Protein AF-A0A432SN75-F1 (afdb_monomer)

Solvent-accessible surface area (backbone atoms only — not comparable to full-atom values): 16155 Å² total; per-residue (Å²): 131,85,73,80,57,54,73,46,78,58,91,95,43,78,44,72,48,78,87,82,82,81,89,49,59,86,35,53,48,74,68,44,74,49,76,59,92,93,47,76,48,77,47,75,58,45,81,46,94,52,81,86,80,86,75,60,84,45,39,21,61,33,47,20,58,42,78,46,77,80,48,70,49,26,33,77,68,54,100,64,28,27,32,38,40,35,34,37,40,33,22,58,45,49,67,91,54,57,44,69,70,81,47,82,44,70,49,74,80,41,77,46,90,38,60,79,54,25,39,36,33,37,39,35,30,36,60,59,85,56,62,55,56,66,38,26,34,37,26,64,79,78,72,39,76,44,81,47,80,43,76,56,59,68,48,73,78,77,57,58,94,42,80,77,68,67,63,72,58,62,60,58,51,51,52,52,49,54,52,33,52,52,48,34,53,53,28,52,54,48,31,73,73,67,69,45,74,72,35,55,62,64,27,49,57,36,50,52,54,50,56,67,70,66,56,80,78,53,71,46,44,35,37,58,67,31,64,26,14,71,46,80,49,97,90,40,60,68,72,48,59,34,90,45,73,43,79,32,46,45,76,55,72,53,91,67,18,38,30,32,47,45,96,88,61,36,69,33,21,33,46,59,89,42,34,55,82,133

Foldseek 3Di:
DFDFFDWDDDPPDIDTHGDDDDPDQQDWDDWDWDDDPPDIDIDDTGTDRDDDDDDDLQAQQKEFQDKDWDDKAWAPPDPFKIKIKTKMKTEQMPVVSGHTNQFPDKDFPDWDDDRGMIMTTMMGIHTPPDQWDKGWHQNPVVRGIDIDIDGRDYDHPPPPVFVPPPDPCVVVVVVLLVVLVVQLVVLVVVCVVVVDPVSVVSNVVSVVVNVVVPPDFDKWKFAAQFFWFPDPDPPGDGPDGRNHIDTFGFPDDDDQWTWTQDPVRGITIGGVVRTDDD

Mean predicted aligned error: 16.73 Å

pLDDT: mean 85.76, std 12.09, range [36.16, 97.38]

Structure (mmCIF, N/CA/C/O backbone):
data_AF-A0A432SN75-F1
#
_entry.id   AF-A0A432SN75-F1
#
loop_
_atom_site.group_PDB
_atom_site.id
_atom_site.type_symbol
_atom_site.label_atom_id
_atom_site.label_alt_id
_atom_site.label_comp_id
_atom_site.label_asym_id
_atom_site.label_entity_id
_atom_site.label_seq_id
_atom_site.pdbx_PDB_ins_code
_atom_site.Cartn_x
_atom_site.Cartn_y
_atom_site.Cartn_z
_atom_site.occupancy
_atom_site.B_iso_or_equiv
_atom_site.auth_seq_id
_atom_site.auth_comp_id
_atom_site.auth_asym_id
_atom_site.auth_atom_id
_atom_site.pdbx_PDB_model_num
ATOM 1 N N . MET A 1 1 ? 15.626 10.736 -16.640 1.00 36.16 1 MET A N 1
ATOM 2 C CA . MET A 1 1 ? 17.019 10.272 -16.455 1.00 36.16 1 MET A CA 1
ATOM 3 C C . MET A 1 1 ? 17.109 8.842 -16.953 1.00 36.16 1 MET A C 1
ATOM 5 O O . MET A 1 1 ? 16.274 8.039 -16.556 1.00 36.16 1 MET A O 1
ATOM 9 N N . LEU A 1 2 ? 18.058 8.538 -17.839 1.00 49.47 2 LEU A N 1
ATOM 10 C CA . LEU A 1 2 ? 18.362 7.159 -18.230 1.00 49.47 2 LEU A CA 1
ATOM 11 C C . LEU A 1 2 ? 18.912 6.430 -16.997 1.00 49.47 2 LEU A C 1
ATOM 13 O O . LEU A 1 2 ? 19.885 6.892 -16.405 1.00 49.47 2 LEU A O 1
ATOM 17 N N . GLN A 1 3 ? 18.263 5.344 -16.572 1.00 63.66 3 GLN A N 1
ATOM 18 C CA . GLN A 1 3 ? 18.832 4.480 -15.539 1.00 63.66 3 GLN A CA 1
ATOM 19 C C . GLN A 1 3 ? 20.138 3.876 -16.058 1.00 63.66 3 GLN A C 1
ATOM 21 O O . GLN A 1 3 ? 20.240 3.532 -17.238 1.00 63.66 3 GLN A O 1
ATOM 26 N N . GLN A 1 4 ? 21.132 3.755 -15.176 1.00 72.56 4 GLN A N 1
ATOM 27 C CA . GLN A 1 4 ? 22.362 3.043 -15.507 1.00 72.56 4 GLN A CA 1
ATOM 28 C C . GLN A 1 4 ? 22.023 1.604 -15.927 1.00 72.56 4 GLN A C 1
ATOM 30 O O . GLN A 1 4 ? 21.145 0.987 -15.310 1.00 72.56 4 GLN A O 1
ATOM 35 N N . PRO A 1 5 ? 22.677 1.069 -16.972 1.00 83.62 5 PRO A N 1
ATOM 36 C CA . PRO A 1 5 ? 22.428 -0.294 -17.404 1.00 83.62 5 PRO A CA 1
ATOM 37 C C . PRO A 1 5 ? 22.813 -1.291 -16.317 1.00 83.62 5 PRO A C 1
ATOM 39 O O . PRO A 1 5 ? 23.771 -1.096 -15.568 1.00 83.62 5 PRO A O 1
ATOM 42 N N . VAL A 1 6 ? 22.099 -2.412 -16.279 1.00 84.50 6 VAL A N 1
ATOM 43 C CA . VAL A 1 6 ? 22.525 -3.565 -15.486 1.00 84.50 6 VAL A CA 1
ATOM 44 C C . VAL A 1 6 ? 23.607 -4.292 -16.278 1.00 84.50 6 VAL A C 1
ATOM 46 O O . VAL A 1 6 ? 23.303 -4.906 -17.302 1.00 84.50 6 VAL A O 1
ATOM 49 N N . ARG A 1 7 ? 24.858 -4.206 -15.812 1.00 88.00 7 ARG A N 1
ATOM 50 C CA . ARG A 1 7 ? 26.017 -4.853 -16.438 1.00 88.00 7 ARG A CA 1
ATOM 51 C C . ARG A 1 7 ? 26.306 -6.212 -15.813 1.00 88.00 7 ARG A C 1
ATOM 53 O O . ARG A 1 7 ? 26.460 -6.321 -14.599 1.00 88.00 7 ARG A O 1
ATOM 60 N N . VAL A 1 8 ? 26.465 -7.236 -16.646 1.00 92.62 8 VAL A N 1
ATOM 61 C CA . VAL A 1 8 ? 26.906 -8.577 -16.233 1.00 92.62 8 VAL A CA 1
ATOM 62 C C . VAL A 1 8 ? 28.093 -9.008 -17.093 1.00 92.62 8 VAL A C 1
ATO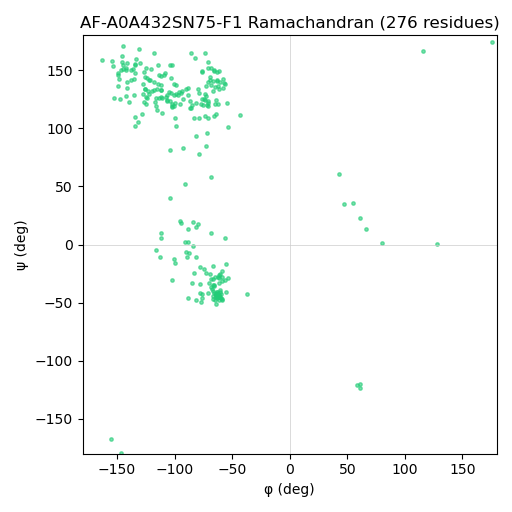M 64 O O . VAL A 1 8 ? 28.024 -8.955 -18.319 1.00 92.62 8 VAL A O 1
ATOM 67 N N . LYS A 1 9 ? 29.186 -9.456 -16.462 1.00 93.12 9 LYS A N 1
ATOM 68 C CA . LYS A 1 9 ? 30.333 -10.057 -17.159 1.00 93.12 9 LYS A CA 1
ATOM 69 C C . LYS A 1 9 ? 30.105 -11.561 -17.310 1.00 93.12 9 LYS A C 1
ATOM 71 O O . LYS A 1 9 ? 29.829 -12.240 -16.323 1.00 93.12 9 LYS A O 1
ATOM 76 N N . ARG A 1 10 ? 30.236 -12.091 -18.526 1.00 93.69 10 ARG A N 1
ATOM 77 C CA . ARG A 1 10 ? 30.214 -13.539 -18.797 1.00 93.69 10 ARG A CA 1
ATOM 78 C C . ARG A 1 10 ? 31.401 -13.892 -19.686 1.00 93.69 10 ARG A C 1
ATOM 80 O O . ARG A 1 10 ? 31.409 -13.569 -20.872 1.00 93.69 10 ARG A O 1
ATOM 87 N N . GLY A 1 11 ? 32.417 -14.524 -19.096 1.00 93.00 11 GLY A N 1
ATOM 88 C CA . GLY A 1 11 ? 33.689 -14.789 -19.772 1.00 93.00 11 GLY A CA 1
ATOM 89 C C . GLY A 1 11 ? 34.342 -13.491 -20.258 1.00 93.00 11 GLY A C 1
ATOM 90 O O . GLY A 1 11 ? 34.587 -12.580 -19.461 1.00 93.00 11 GLY A O 1
ATOM 91 N N . ASN A 1 12 ? 34.563 -13.403 -21.570 1.00 91.12 12 ASN A N 1
ATOM 92 C CA . ASN A 1 12 ? 35.188 -12.255 -22.237 1.00 91.12 12 ASN A CA 1
ATOM 93 C C . ASN A 1 12 ? 34.189 -11.164 -22.667 1.00 91.12 12 ASN A C 1
ATOM 95 O O . ASN A 1 12 ? 34.595 -10.169 -23.260 1.00 91.12 12 ASN A O 1
ATOM 99 N N . TYR A 1 13 ? 32.896 -11.329 -22.373 1.00 88.38 13 TYR A N 1
ATOM 100 C CA . TYR A 1 13 ? 31.842 -10.419 -22.822 1.00 88.38 13 TYR A CA 1
ATOM 101 C C . TYR A 1 13 ? 31.223 -9.631 -21.663 1.00 88.38 13 TYR A C 1
ATOM 103 O O . TYR A 1 13 ? 31.031 -10.155 -20.559 1.00 88.38 13 TYR A O 1
ATOM 111 N N . TYR A 1 14 ? 30.852 -8.381 -21.946 1.00 86.94 14 TYR A N 1
ATOM 112 C CA . TYR A 1 14 ? 30.020 -7.546 -21.080 1.00 86.94 14 TYR A CA 1
ATOM 113 C C . TYR A 1 14 ? 28.623 -7.420 -21.683 1.00 86.94 14 TYR A C 1
ATOM 115 O O . TYR A 1 14 ? 28.477 -7.069 -22.851 1.00 86.94 14 TYR A O 1
ATOM 123 N N . PHE A 1 15 ? 27.603 -7.695 -20.874 1.00 88.88 15 PHE A N 1
ATOM 124 C CA . PHE A 1 15 ? 26.201 -7.562 -21.251 1.00 88.88 15 PHE A CA 1
ATOM 125 C C . PHE A 1 15 ? 25.575 -6.410 -20.477 1.00 88.88 15 PHE A C 1
ATOM 127 O O . PHE A 1 15 ? 25.422 -6.510 -19.260 1.00 88.88 15 PHE A O 1
ATOM 134 N N . ASP A 1 16 ? 25.198 -5.348 -21.186 1.00 87.31 16 ASP A N 1
ATOM 135 C CA . ASP A 1 16 ? 24.479 -4.201 -20.631 1.00 87.31 16 ASP A CA 1
ATOM 136 C C . ASP A 1 16 ? 22.992 -4.304 -20.959 1.00 87.31 16 ASP A C 1
ATOM 138 O O . ASP A 1 16 ? 22.598 -4.322 -22.125 1.00 87.31 16 ASP A O 1
ATOM 142 N N . THR A 1 17 ? 22.155 -4.370 -19.924 1.00 87.75 17 THR A N 1
ATOM 143 C CA . THR A 1 17 ? 20.697 -4.400 -20.083 1.00 87.75 17 THR A CA 1
ATOM 144 C C . THR A 1 17 ? 20.099 -3.048 -19.729 1.00 87.75 17 THR A C 1
ATOM 146 O O . THR A 1 17 ? 20.260 -2.564 -18.606 1.00 87.75 17 THR A O 1
ATOM 149 N N . PHE A 1 18 ? 19.364 -2.472 -20.677 1.00 85.88 18 PHE A N 1
ATOM 150 C CA . PHE A 1 18 ? 18.628 -1.223 -20.517 1.00 85.88 18 PHE A CA 1
ATOM 151 C C . PHE A 1 18 ? 17.127 -1.501 -20.486 1.00 85.88 18 PHE A C 1
ATOM 153 O O . PHE A 1 18 ? 16.636 -2.388 -21.183 1.00 85.88 18 PHE A O 1
ATOM 160 N N . TYR A 1 19 ? 16.398 -0.711 -19.705 1.00 84.75 19 TYR A N 1
ATOM 161 C CA . TYR A 1 19 ? 14.952 -0.832 -19.573 1.00 84.75 19 TYR A CA 1
ATOM 162 C C . TYR A 1 19 ? 14.288 0.489 -19.941 1.00 84.75 19 TYR A C 1
ATOM 164 O O . TYR A 1 19 ? 14.694 1.551 -19.469 1.00 84.75 19 TYR A O 1
ATOM 172 N N . PHE A 1 20 ? 13.264 0.406 -20.787 1.00 84.00 20 PHE A N 1
ATOM 173 C CA . PHE A 1 20 ? 12.545 1.553 -21.325 1.00 84.00 20 PHE A CA 1
ATOM 174 C C . PHE A 1 20 ? 11.040 1.314 -21.248 1.00 84.00 20 PHE A C 1
ATOM 176 O O . PHE A 1 20 ? 10.579 0.186 -21.423 1.00 84.00 20 PHE A O 1
ATOM 183 N N . SER A 1 21 ? 10.283 2.390 -21.046 1.00 83.50 21 SER A N 1
ATOM 184 C CA . SER A 1 21 ? 8.828 2.391 -21.198 1.00 83.50 21 SER A CA 1
ATOM 185 C C . SER A 1 21 ? 8.465 2.920 -22.583 1.00 83.50 21 SER A C 1
ATOM 187 O O . SER A 1 21 ? 8.921 3.994 -22.976 1.00 83.50 21 SER A O 1
ATOM 189 N N . ALA A 1 22 ? 7.630 2.188 -23.320 1.00 87.12 22 ALA A N 1
ATOM 190 C CA . ALA A 1 22 ? 7.069 2.675 -24.575 1.00 87.12 22 ALA A CA 1
ATOM 191 C C . ALA A 1 22 ? 5.936 3.670 -24.282 1.00 87.12 22 ALA A C 1
ATOM 193 O O . ALA A 1 22 ? 4.959 3.323 -23.625 1.00 87.12 22 ALA A O 1
ATOM 194 N N . LEU A 1 23 ? 6.074 4.908 -24.762 1.00 84.19 23 LEU A N 1
ATOM 195 C CA . LEU A 1 23 ? 5.104 5.986 -24.507 1.00 84.19 23 LEU A CA 1
ATOM 196 C C . LEU A 1 23 ? 4.127 6.216 -25.669 1.00 84.19 23 LEU A C 1
ATOM 198 O O . LEU A 1 23 ? 3.127 6.908 -25.506 1.00 84.19 23 LEU A O 1
ATOM 202 N N . LYS A 1 24 ? 4.440 5.691 -26.858 1.00 88.50 24 LYS A N 1
ATOM 203 C CA . LYS A 1 24 ? 3.665 5.874 -28.092 1.00 88.50 24 LYS A CA 1
ATOM 204 C C . LYS A 1 24 ? 3.643 4.577 -28.891 1.00 88.50 24 LYS A C 1
ATOM 206 O O . LYS A 1 24 ? 4.567 3.774 -28.785 1.00 88.50 24 LYS A O 1
ATOM 211 N N . THR A 1 25 ? 2.627 4.413 -29.731 1.00 89.44 25 THR A N 1
ATOM 212 C CA . THR A 1 25 ? 2.492 3.256 -30.631 1.00 89.44 25 THR A CA 1
ATOM 213 C C . THR A 1 25 ? 3.597 3.190 -31.685 1.00 89.44 25 THR A C 1
ATOM 215 O O . THR A 1 25 ? 3.991 2.111 -32.100 1.00 89.44 25 THR A O 1
ATOM 218 N N . SER A 1 26 ? 4.157 4.339 -32.065 1.00 91.69 26 SER A N 1
ATOM 219 C CA . SER A 1 26 ? 5.271 4.458 -33.011 1.00 91.69 26 SER A CA 1
ATOM 220 C C . SER A 1 26 ? 6.655 4.271 -32.367 1.00 91.69 26 SER A C 1
ATOM 222 O O . SER A 1 26 ? 7.642 4.789 -32.891 1.00 91.69 26 SER A O 1
ATOM 224 N N . ALA A 1 27 ? 6.747 3.659 -31.181 1.00 93.00 27 ALA A N 1
ATOM 225 C CA . ALA A 1 27 ? 8.024 3.536 -30.482 1.00 93.00 27 ALA A CA 1
ATOM 226 C C . ALA A 1 27 ? 9.006 2.635 -31.247 1.00 93.00 27 ALA A C 1
ATOM 228 O O . ALA A 1 27 ? 8.622 1.673 -31.908 1.00 93.00 27 ALA A O 1
ATOM 229 N N . ALA A 1 28 ? 10.292 2.936 -31.101 1.00 93.56 28 ALA A N 1
ATOM 230 C CA . ALA A 1 28 ? 11.397 2.150 -31.627 1.00 93.56 28 ALA A CA 1
ATOM 231 C C . ALA A 1 28 ? 12.461 1.971 -30.536 1.00 93.56 28 ALA A C 1
ATOM 233 O O . ALA A 1 28 ? 12.505 2.742 -29.571 1.00 93.56 28 ALA A O 1
ATOM 234 N N . THR A 1 29 ? 13.328 0.971 -30.681 1.00 91.38 29 THR A N 1
ATOM 235 C CA . THR A 1 29 ? 14.529 0.868 -29.847 1.00 91.38 29 THR A CA 1
ATOM 236 C C . THR A 1 29 ? 15.428 2.093 -30.063 1.00 91.38 29 THR A C 1
ATOM 238 O O . THR A 1 29 ? 15.428 2.683 -31.147 1.00 91.38 29 THR A O 1
ATOM 241 N N . PRO A 1 30 ? 16.197 2.526 -29.051 1.00 90.31 30 PRO A N 1
ATOM 242 C CA . PRO A 1 30 ? 17.131 3.628 -29.236 1.00 90.31 30 PRO A CA 1
ATOM 243 C C . PRO A 1 30 ? 18.252 3.236 -30.207 1.00 90.31 30 PRO A C 1
ATOM 245 O O . PRO A 1 30 ? 18.676 2.082 -30.253 1.00 90.31 30 PRO A O 1
ATOM 248 N N . LYS A 1 31 ? 18.791 4.224 -30.929 1.00 91.94 31 LYS A N 1
ATOM 249 C CA . LYS A 1 31 ? 20.065 4.074 -31.642 1.00 91.94 31 LYS A CA 1
ATOM 250 C C . LYS A 1 31 ? 21.172 3.847 -30.613 1.00 91.94 31 LYS A C 1
ATOM 252 O O . LYS A 1 31 ? 21.354 4.681 -29.726 1.00 91.94 31 LYS A O 1
ATOM 257 N N . ILE A 1 32 ? 21.925 2.760 -30.749 1.00 90.00 32 ILE A N 1
ATOM 258 C CA . ILE A 1 32 ? 23.051 2.454 -29.858 1.00 90.00 32 ILE A CA 1
ATOM 259 C C . ILE A 1 32 ? 24.345 2.693 -30.623 1.00 90.00 32 ILE A C 1
ATOM 261 O O . ILE A 1 32 ? 24.540 2.150 -31.706 1.00 90.00 32 ILE A O 1
ATOM 265 N N . THR A 1 33 ? 25.238 3.492 -30.048 1.00 91.62 33 THR A N 1
ATOM 266 C CA . THR A 1 33 ? 26.586 3.702 -30.577 1.00 91.62 33 THR A CA 1
ATOM 267 C C . THR A 1 33 ? 27.582 3.167 -29.559 1.00 91.62 33 THR A C 1
ATOM 269 O O . THR A 1 33 ? 27.611 3.642 -28.426 1.00 91.62 33 THR A O 1
ATOM 272 N N . ALA A 1 34 ? 28.385 2.185 -29.957 1.00 88.19 34 ALA A N 1
ATOM 273 C CA . ALA A 1 34 ? 29.480 1.654 -29.159 1.00 88.19 34 ALA A CA 1
ATOM 274 C C . ALA A 1 34 ? 30.802 2.209 -29.692 1.00 88.19 34 ALA A C 1
ATOM 276 O O . ALA A 1 34 ? 31.048 2.156 -30.897 1.00 88.19 34 ALA A O 1
ATOM 277 N N . VAL A 1 35 ? 31.639 2.735 -28.798 1.00 91.38 35 VAL A N 1
ATOM 278 C CA . VAL A 1 35 ? 32.967 3.267 -29.125 1.00 91.38 35 VAL A CA 1
ATOM 279 C C . VAL A 1 35 ? 33.998 2.545 -28.265 1.00 91.38 35 VAL A C 1
ATOM 281 O O . VAL A 1 35 ? 33.858 2.499 -27.043 1.00 91.38 35 VAL A O 1
ATOM 284 N N . LEU A 1 36 ? 35.019 1.972 -28.901 1.00 87.31 36 LEU A N 1
ATOM 285 C CA . LEU A 1 36 ? 36.144 1.309 -28.246 1.00 87.31 36 LEU A CA 1
ATOM 286 C C . LEU A 1 36 ? 37.449 1.767 -28.906 1.00 87.31 36 LEU A C 1
ATOM 288 O O . LEU A 1 36 ? 37.799 1.314 -29.996 1.00 87.31 36 LEU A O 1
ATOM 292 N N . GLY A 1 37 ? 38.164 2.685 -28.251 1.00 90.44 37 GLY A N 1
ATOM 293 C CA . GLY A 1 37 ? 39.333 3.337 -28.847 1.00 90.44 37 GLY A CA 1
ATOM 294 C C . GLY A 1 37 ? 38.938 4.112 -30.108 1.00 90.44 37 GLY A C 1
ATOM 295 O O . GLY A 1 37 ? 38.088 4.996 -30.044 1.00 90.44 37 GLY A O 1
ATOM 296 N N . SER A 1 38 ? 39.529 3.756 -31.249 1.00 92.00 38 SER A N 1
ATOM 297 C CA . SER A 1 38 ? 39.202 4.308 -32.572 1.00 92.00 38 SER A CA 1
ATOM 298 C C . SER A 1 38 ? 38.067 3.573 -33.297 1.00 92.00 38 SER A C 1
ATOM 300 O O . SER A 1 38 ? 37.629 4.023 -34.355 1.00 92.00 38 SER A O 1
ATOM 302 N N . HIS A 1 39 ? 37.580 2.448 -32.766 1.00 91.94 39 HIS A N 1
ATOM 303 C CA . HIS A 1 39 ? 36.526 1.664 -33.403 1.00 91.94 39 HIS A CA 1
ATOM 304 C C . HIS A 1 39 ? 35.143 2.127 -32.947 1.00 91.94 39 HIS A C 1
ATOM 306 O O . HIS A 1 39 ? 34.882 2.267 -31.751 1.00 91.94 39 HIS A O 1
ATOM 312 N N . GLN A 1 40 ? 34.237 2.302 -33.907 1.00 94.50 40 GLN A N 1
ATOM 313 C CA . GLN A 1 40 ? 32.843 2.649 -33.662 1.00 94.50 40 GLN A CA 1
ATOM 314 C C . GLN A 1 40 ? 31.923 1.640 -34.347 1.00 94.50 40 GLN A C 1
ATOM 316 O O . GLN A 1 40 ? 32.090 1.326 -35.522 1.00 94.50 40 GLN A O 1
ATOM 321 N N . ALA A 1 41 ? 30.915 1.172 -33.617 1.00 93.38 41 ALA A N 1
ATOM 322 C CA . ALA A 1 41 ? 29.813 0.390 -34.156 1.00 93.38 41 ALA A CA 1
ATOM 323 C C . ALA A 1 41 ? 28.490 1.092 -33.842 1.00 93.38 41 ALA A C 1
ATOM 325 O O . ALA A 1 41 ? 28.309 1.653 -32.759 1.00 93.38 41 ALA A O 1
ATOM 326 N N . VAL A 1 42 ? 27.559 1.064 -34.793 1.00 94.50 42 VAL A N 1
ATOM 327 C CA . VAL A 1 42 ? 26.245 1.698 -34.659 1.00 94.50 42 VAL A CA 1
ATOM 328 C C . VAL A 1 42 ? 25.164 0.662 -34.920 1.00 94.50 42 VAL A C 1
ATOM 330 O O . VAL A 1 42 ? 25.149 0.030 -35.972 1.00 94.50 42 VAL A O 1
ATOM 333 N N . LEU A 1 43 ? 24.235 0.533 -33.978 1.00 92.94 43 LEU A N 1
ATOM 334 C CA . LEU A 1 43 ? 23.011 -0.237 -34.133 1.00 92.94 43 LEU A CA 1
ATOM 335 C C . LEU A 1 43 ? 21.846 0.731 -34.401 1.00 92.94 43 LEU A C 1
ATOM 337 O O . LEU A 1 43 ? 21.577 1.598 -33.557 1.00 92.94 43 LEU A O 1
ATOM 341 N N . PRO A 1 44 ? 21.170 0.634 -35.562 1.00 94.19 44 PRO A N 1
ATOM 342 C CA . PRO A 1 44 ? 20.052 1.511 -35.883 1.00 94.19 44 PRO A CA 1
ATOM 343 C C . PRO A 1 44 ? 18.810 1.201 -35.023 1.00 94.19 44 PRO A C 1
ATOM 345 O O . PRO A 1 44 ? 18.665 0.077 -34.535 1.00 94.19 44 PRO A O 1
ATOM 348 N N . PRO A 1 45 ? 17.896 2.177 -34.851 1.00 94.00 45 PRO A N 1
ATOM 349 C CA . PRO A 1 45 ? 16.592 1.955 -34.231 1.00 94.00 45 PRO A CA 1
ATOM 350 C C . PRO A 1 45 ? 15.789 0.859 -34.939 1.00 94.00 45 PRO A C 1
ATOM 352 O O . PRO A 1 45 ? 15.712 0.839 -36.167 1.00 94.00 45 PRO A O 1
ATOM 355 N N . LEU A 1 46 ? 15.135 -0.000 -34.163 1.00 93.56 46 LEU A N 1
ATOM 356 C CA . LEU A 1 46 ? 14.211 -1.024 -34.647 1.00 93.56 46 LEU A CA 1
ATOM 357 C C . LEU A 1 46 ? 12.783 -0.669 -34.202 1.00 93.56 46 LEU A C 1
ATOM 359 O O . LEU A 1 46 ? 12.576 -0.458 -33.003 1.00 93.56 46 LEU A O 1
ATOM 363 N N . PRO A 1 47 ? 11.794 -0.598 -35.113 1.00 93.56 47 PRO A N 1
ATOM 364 C CA . PRO A 1 47 ? 10.411 -0.316 -34.739 1.00 93.56 47 PRO A CA 1
ATOM 365 C C . PRO A 1 47 ? 9.846 -1.421 -33.838 1.00 93.56 47 PRO A C 1
ATOM 367 O O . PRO A 1 47 ? 10.117 -2.605 -34.035 1.00 93.56 47 PRO A O 1
ATOM 370 N N . LEU A 1 48 ? 9.056 -1.026 -32.840 1.00 92.56 48 LEU A N 1
ATOM 371 C CA . LEU A 1 48 ? 8.417 -1.933 -31.891 1.00 92.56 48 LEU A CA 1
ATOM 372 C C . LEU A 1 48 ? 6.939 -2.116 -32.238 1.00 92.56 48 LEU A C 1
ATOM 374 O O . LEU A 1 48 ? 6.257 -1.163 -32.608 1.00 92.56 48 LEU A O 1
ATOM 378 N N . ASN A 1 49 ? 6.421 -3.329 -32.043 1.00 90.69 49 ASN A N 1
ATOM 379 C CA . ASN A 1 49 ? 4.981 -3.569 -32.082 1.00 90.69 49 ASN A CA 1
ATOM 380 C C . ASN A 1 49 ? 4.362 -3.187 -30.728 1.00 90.69 49 ASN A C 1
ATOM 382 O O . ASN A 1 49 ? 4.365 -3.983 -29.787 1.00 90.69 49 ASN A O 1
ATOM 386 N N . VAL A 1 50 ? 3.888 -1.947 -30.614 1.00 90.81 50 VAL A N 1
ATOM 387 C CA . VAL A 1 50 ? 3.286 -1.420 -29.385 1.00 90.81 50 VAL A CA 1
ATOM 388 C C . VAL A 1 50 ? 1.769 -1.413 -29.511 1.00 90.81 50 VAL A C 1
ATOM 390 O O . VAL A 1 50 ? 1.204 -0.743 -30.373 1.00 90.81 50 VAL A O 1
ATOM 393 N N . ILE A 1 51 ? 1.111 -2.126 -28.600 1.00 88.19 51 ILE A N 1
ATOM 394 C CA . ILE A 1 51 ? -0.344 -2.258 -28.561 1.00 88.19 51 ILE A CA 1
ATOM 395 C C . ILE A 1 51 ? -0.910 -1.291 -27.522 1.00 88.19 51 ILE A C 1
ATOM 397 O O . ILE A 1 51 ? -0.478 -1.275 -26.368 1.00 88.19 51 ILE A O 1
ATOM 401 N N . THR A 1 52 ? -1.909 -0.507 -27.923 1.00 88.25 52 THR A N 1
ATOM 402 C CA . THR A 1 52 ? -2.667 0.338 -26.999 1.00 88.25 52 THR A CA 1
ATOM 403 C C . THR A 1 52 ? -3.636 -0.519 -26.196 1.00 88.25 52 THR A C 1
ATOM 405 O O . THR A 1 52 ? -4.463 -1.239 -26.754 1.00 88.25 52 THR A O 1
ATOM 408 N N . LEU A 1 53 ? -3.553 -0.424 -24.873 1.00 89.56 53 LEU A N 1
ATOM 409 C CA . LEU A 1 53 ? -4.502 -1.077 -23.980 1.00 89.56 53 LEU A CA 1
ATOM 410 C C . LEU A 1 53 ? -5.825 -0.298 -23.948 1.00 89.56 53 LEU A C 1
ATOM 412 O O . LEU A 1 53 ? -5.823 0.925 -24.066 1.00 89.56 53 LEU A O 1
ATOM 416 N N . ASN A 1 54 ? -6.942 -0.998 -23.735 1.00 90.69 54 ASN A N 1
ATOM 417 C CA . ASN A 1 54 ? -8.262 -0.390 -23.533 1.00 90.69 54 ASN A CA 1
ATOM 418 C C . ASN A 1 54 ? -8.647 -0.440 -22.038 1.00 90.69 54 ASN A C 1
ATOM 420 O O . ASN A 1 54 ? -9.311 -1.390 -21.609 1.00 90.69 54 ASN A O 1
ATOM 424 N N . PRO A 1 55 ? -8.151 0.496 -21.203 1.00 90.19 55 PRO A N 1
ATOM 425 C CA . PRO A 1 55 ? -8.353 0.452 -19.762 1.00 90.19 55 PRO A CA 1
ATOM 426 C C . PRO A 1 55 ? -9.802 0.725 -19.363 1.00 90.19 55 PRO A C 1
ATOM 428 O O . PRO A 1 55 ? -10.486 1.581 -19.920 1.00 90.19 55 PRO A O 1
ATOM 431 N N . LYS A 1 56 ? -10.255 0.029 -18.318 1.00 88.19 56 LYS A N 1
ATOM 432 C CA . LYS A 1 56 ? -11.519 0.344 -17.641 1.00 88.19 56 LYS A CA 1
ATOM 433 C C . LYS A 1 56 ? -11.369 1.615 -16.795 1.00 88.19 56 LYS A C 1
ATOM 435 O O . LYS A 1 56 ? -10.259 2.022 -16.460 1.00 88.19 56 LYS A O 1
ATOM 440 N N . LYS A 1 57 ? -12.498 2.205 -16.380 1.00 91.19 57 LYS A N 1
ATOM 441 C CA . LYS A 1 57 ? -12.542 3.447 -15.575 1.00 91.19 57 LYS A CA 1
ATOM 442 C C . LYS A 1 57 ? -11.704 3.396 -14.290 1.00 91.19 57 LYS A C 1
ATOM 444 O O . LYS A 1 57 ? -11.222 4.426 -13.847 1.00 91.19 57 LYS A O 1
ATOM 449 N N . ASN A 1 58 ? -11.520 2.210 -13.711 1.00 94.00 58 ASN A N 1
ATOM 450 C CA . ASN A 1 58 ? -10.796 1.993 -12.461 1.00 94.00 58 ASN A CA 1
ATOM 451 C C . ASN A 1 58 ? -9.316 1.605 -12.660 1.00 94.00 58 ASN A C 1
ATOM 453 O O . ASN A 1 58 ? -8.721 0.981 -11.781 1.00 94.00 58 ASN A O 1
ATOM 457 N N . PHE A 1 59 ? -8.725 1.889 -13.820 1.00 96.38 59 PHE A N 1
ATOM 458 C CA . PHE A 1 59 ? -7.322 1.587 -14.097 1.00 96.38 59 PHE A CA 1
ATOM 459 C C . PHE A 1 59 ? -6.378 2.525 -13.341 1.00 96.38 59 PHE A C 1
ATOM 461 O O . PHE A 1 59 ? -6.495 3.741 -13.436 1.00 96.38 59 PHE A O 1
ATOM 468 N N . ALA A 1 60 ? -5.414 1.951 -12.619 1.00 96.56 60 ALA A N 1
ATOM 469 C CA . ALA A 1 60 ? -4.466 2.692 -11.789 1.00 96.56 60 ALA A CA 1
ATOM 470 C C . ALA A 1 60 ? -3.197 3.147 -12.533 1.00 96.56 60 ALA A C 1
ATOM 472 O O . ALA A 1 60 ? -2.200 3.487 -11.898 1.00 96.56 60 ALA A O 1
ATOM 473 N N . HIS A 1 61 ? -3.204 3.085 -13.870 1.00 94.81 61 HIS A N 1
ATOM 474 C CA . HIS A 1 61 ? -2.053 3.403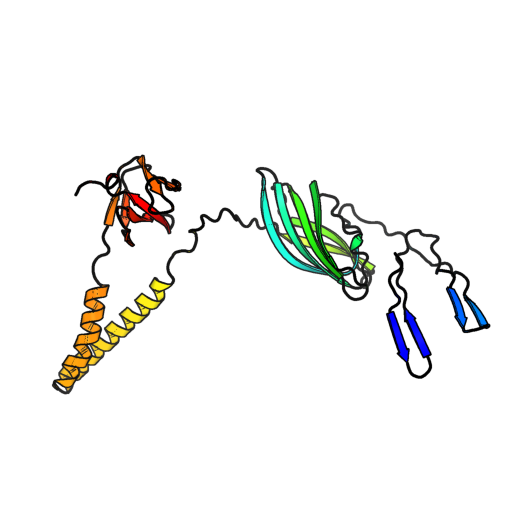 -14.724 1.00 94.81 61 HIS A CA 1
ATOM 475 C C . HIS A 1 61 ? -0.814 2.518 -14.498 1.00 94.81 61 HIS A C 1
ATOM 477 O O . HIS A 1 61 ? 0.298 2.879 -14.878 1.00 94.81 61 HIS A O 1
ATOM 483 N N . ILE A 1 62 ? -1.016 1.312 -13.952 1.00 95.12 62 ILE A N 1
ATOM 484 C CA . ILE A 1 62 ? 0.047 0.328 -13.738 1.00 95.12 62 ILE A CA 1
ATOM 485 C C . ILE A 1 62 ? -0.011 -0.809 -14.742 1.00 95.12 62 ILE A C 1
ATOM 487 O O . ILE A 1 62 ? -1.026 -1.481 -14.905 1.00 95.12 62 ILE A O 1
ATOM 491 N N . ILE A 1 63 ? 1.147 -1.084 -15.315 1.00 94.44 63 ILE A N 1
ATOM 492 C CA . ILE A 1 63 ? 1.501 -2.260 -16.087 1.00 94.44 63 ILE A CA 1
ATOM 493 C C . ILE A 1 63 ? 2.618 -2.952 -15.303 1.00 94.44 63 ILE A C 1
ATOM 495 O O . ILE A 1 63 ? 3.629 -2.326 -14.985 1.00 94.44 63 ILE A O 1
ATOM 499 N N . ALA A 1 64 ? 2.430 -4.217 -14.933 1.00 95.50 64 ALA A N 1
ATOM 500 C CA . ALA A 1 64 ? 3.385 -4.951 -14.103 1.00 95.50 64 ALA A CA 1
ATOM 501 C C . ALA A 1 64 ? 3.309 -6.459 -14.347 1.00 95.50 64 ALA A C 1
ATOM 503 O O . ALA A 1 64 ? 2.247 -6.985 -14.675 1.00 95.50 64 ALA A O 1
ATOM 504 N N . GLU A 1 65 ? 4.398 -7.192 -14.111 1.00 95.50 65 GLU A N 1
ATOM 505 C CA . GLU A 1 65 ? 4.320 -8.660 -14.037 1.00 95.50 65 GLU A CA 1
ATOM 506 C C . GLU A 1 65 ? 3.600 -9.122 -12.765 1.00 95.50 65 GLU A C 1
ATOM 508 O O . GLU A 1 65 ? 2.775 -10.038 -12.796 1.00 95.50 65 GLU A O 1
ATOM 513 N N . THR A 1 66 ? 3.901 -8.471 -11.643 1.00 95.50 66 THR A N 1
ATOM 514 C CA . THR A 1 66 ? 3.245 -8.697 -10.354 1.00 95.50 66 THR A CA 1
ATOM 515 C C . THR A 1 66 ? 2.985 -7.367 -9.674 1.00 95.50 66 THR A C 1
ATOM 517 O O . THR A 1 66 ? 3.865 -6.506 -9.668 1.00 95.50 66 THR A O 1
ATOM 520 N N . PHE A 1 67 ? 1.838 -7.236 -9.019 1.00 96.69 67 PHE A N 1
ATOM 521 C CA . PHE A 1 67 ? 1.534 -6.121 -8.134 1.00 96.69 67 PHE A CA 1
ATOM 522 C C . PHE A 1 67 ? 0.807 -6.663 -6.904 1.00 96.69 67 PHE A C 1
ATOM 524 O O . PHE A 1 67 ? -0.221 -7.325 -7.033 1.00 96.69 67 PHE A O 1
ATOM 531 N N . THR A 1 68 ? 1.354 -6.416 -5.717 1.00 96.44 68 THR A N 1
ATOM 532 C CA . THR A 1 68 ? 0.833 -6.957 -4.455 1.00 96.44 68 THR A CA 1
ATOM 533 C C . THR A 1 68 ? 0.786 -5.874 -3.394 1.00 96.44 68 THR A C 1
ATOM 535 O O . THR A 1 68 ? 1.807 -5.235 -3.127 1.00 96.44 68 THR A O 1
ATOM 538 N N . VAL A 1 69 ? -0.367 -5.715 -2.750 1.00 96.81 69 VAL A N 1
ATOM 539 C CA . VAL A 1 69 ? -0.526 -4.884 -1.552 1.00 96.81 69 VAL A CA 1
ATOM 540 C C . VAL A 1 69 ? -0.182 -5.746 -0.340 1.00 96.81 69 VAL A C 1
ATOM 542 O O . VAL A 1 69 ? -0.745 -6.824 -0.180 1.00 96.81 69 VAL A O 1
ATOM 545 N N . SER A 1 70 ? 0.773 -5.318 0.485 1.00 92.44 70 SER A N 1
ATOM 546 C CA . SER A 1 70 ? 1.267 -6.114 1.618 1.00 92.44 70 SER A CA 1
ATOM 547 C C . SER A 1 70 ? 0.712 -5.677 2.968 1.00 92.44 70 SER A C 1
ATOM 549 O O . SER A 1 70 ? 0.606 -6.495 3.876 1.00 92.44 70 SER A O 1
ATOM 551 N N . LYS A 1 71 ? 0.409 -4.387 3.127 1.00 92.88 71 LYS A N 1
ATOM 552 C CA . LYS A 1 71 ? -0.172 -3.801 4.340 1.00 92.88 71 LYS A CA 1
ATOM 553 C C . LYS A 1 71 ? -1.041 -2.623 3.940 1.00 92.88 71 LYS A C 1
ATOM 555 O O . LYS A 1 71 ? -0.688 -1.917 2.998 1.00 92.88 71 LYS A O 1
ATOM 560 N N . TYR A 1 72 ? -2.105 -2.382 4.683 1.00 96.00 72 TYR A N 1
ATOM 561 C CA . TYR A 1 72 ? -2.919 -1.185 4.561 1.00 96.00 72 TYR A CA 1
ATOM 562 C C . TYR A 1 72 ? -3.421 -0.780 5.944 1.00 96.00 72 TYR A C 1
ATOM 564 O O . TYR A 1 72 ? -3.502 -1.616 6.843 1.00 96.00 72 TYR A O 1
ATOM 572 N N . LYS A 1 73 ? -3.714 0.504 6.105 1.00 93.56 73 LYS A N 1
ATOM 573 C CA . LYS A 1 73 ? -4.384 1.076 7.266 1.00 93.56 73 LYS A CA 1
ATOM 574 C C . LYS A 1 73 ? -5.343 2.146 6.773 1.00 93.56 73 LYS A C 1
ATOM 576 O O . LYS A 1 73 ? -4.989 2.904 5.868 1.00 93.56 73 LYS A O 1
ATOM 581 N N . THR A 1 74 ? -6.521 2.209 7.374 1.00 94.69 74 THR A N 1
ATOM 582 C CA . THR A 1 74 ? -7.491 3.270 7.114 1.00 94.69 74 THR A CA 1
ATOM 583 C C . THR A 1 74 ? -7.754 4.014 8.408 1.00 94.69 74 THR A C 1
ATOM 585 O O . THR A 1 74 ? -8.019 3.384 9.425 1.00 94.69 74 THR A O 1
ATOM 588 N N . THR A 1 75 ? -7.717 5.340 8.369 1.00 92.00 75 THR A N 1
ATOM 589 C CA . THR A 1 75 ? -8.119 6.191 9.492 1.00 92.00 75 THR A CA 1
ATOM 590 C C . THR A 1 75 ? -9.071 7.282 9.015 1.00 92.00 75 THR A C 1
ATOM 592 O O . THR A 1 75 ? -9.261 7.504 7.814 1.00 92.00 75 THR A O 1
ATOM 595 N N . ILE A 1 76 ? -9.698 7.967 9.965 1.00 91.56 76 ILE A N 1
ATOM 596 C CA . ILE A 1 76 ? -10.577 9.100 9.682 1.00 91.56 76 ILE A CA 1
ATOM 597 C C . ILE A 1 76 ? -9.712 10.301 9.272 1.00 91.56 76 ILE A C 1
ATOM 599 O O . ILE A 1 76 ? -8.840 10.717 10.033 1.00 91.56 76 ILE A O 1
ATOM 603 N N . TYR A 1 77 ? -9.962 10.878 8.092 1.00 88.06 77 TYR A N 1
ATOM 604 C CA . TYR A 1 77 ? -9.309 12.121 7.658 1.00 88.06 77 TYR A CA 1
ATOM 605 C C . TYR A 1 77 ? -10.104 13.350 8.118 1.00 88.06 77 TYR A C 1
ATOM 607 O O . TYR A 1 77 ? -9.540 14.302 8.651 1.00 88.06 77 TYR A O 1
ATOM 615 N N . ASN A 1 78 ? -11.427 13.318 7.935 1.00 88.88 78 ASN A N 1
ATOM 616 C CA . ASN A 1 78 ? -12.377 14.308 8.445 1.00 88.88 78 ASN A CA 1
ATOM 617 C C . ASN A 1 78 ? -13.775 13.671 8.599 1.00 88.88 78 ASN A C 1
ATOM 619 O O . ASN A 1 78 ? -13.918 12.452 8.562 1.00 88.88 78 ASN A O 1
ATOM 623 N N . GLN A 1 79 ? -14.820 14.479 8.800 1.00 89.19 79 GLN A 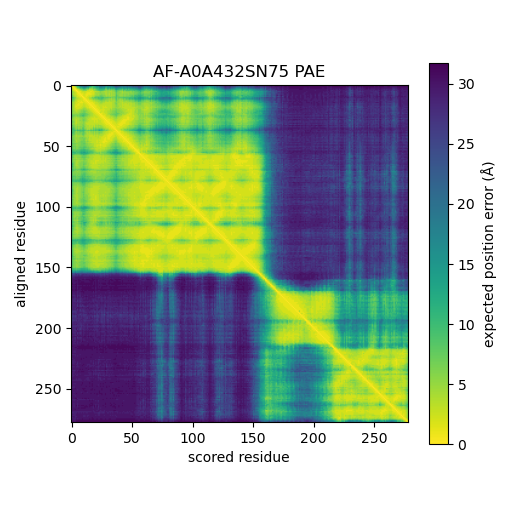N 1
ATOM 624 C CA . GLN A 1 79 ? -16.182 13.973 9.017 1.00 89.19 79 GLN A CA 1
ATOM 625 C C . GLN A 1 79 ? -16.750 13.182 7.821 1.00 89.19 79 GLN A C 1
ATOM 627 O O . GLN A 1 79 ? -17.550 12.269 8.033 1.00 89.19 79 GLN A O 1
ATOM 632 N N . GLU A 1 80 ? -16.305 13.477 6.597 1.00 92.69 80 GLU A N 1
ATOM 633 C CA . GLU A 1 80 ? -16.854 12.941 5.341 1.00 92.69 80 GLU A CA 1
ATOM 634 C C . GLU A 1 80 ? -15.890 12.010 4.588 1.00 92.69 80 GLU A C 1
ATOM 636 O O . GLU A 1 80 ? -16.286 11.357 3.621 1.00 92.69 80 GLU A O 1
ATOM 641 N N . GLN A 1 81 ? -14.622 11.950 5.000 1.00 93.81 81 GLN A N 1
ATOM 642 C CA . GLN A 1 81 ? -13.546 11.304 4.252 1.00 93.81 81 GLN A CA 1
ATOM 643 C C . GLN A 1 81 ? -12.666 10.447 5.159 1.00 93.81 81 GLN A C 1
ATOM 645 O O . GLN A 1 81 ? -12.312 10.833 6.277 1.00 93.81 81 GLN A O 1
ATOM 650 N N . ASN A 1 82 ? -12.234 9.316 4.613 1.00 93.50 82 ASN A N 1
ATOM 651 C CA . ASN A 1 82 ? -11.214 8.457 5.197 1.00 93.50 82 ASN A CA 1
ATOM 652 C C . ASN A 1 82 ? -9.889 8.645 4.448 1.00 93.50 82 ASN A C 1
ATOM 654 O O . ASN A 1 82 ? -9.870 9.000 3.267 1.00 93.50 82 ASN A O 1
ATOM 658 N N . ILE A 1 83 ? -8.775 8.373 5.123 1.00 94.81 83 ILE A N 1
ATOM 659 C CA . ILE A 1 83 ? -7.461 8.238 4.495 1.00 94.81 83 ILE A CA 1
ATOM 660 C C . ILE A 1 83 ? -7.023 6.779 4.561 1.00 94.81 83 ILE A C 1
ATOM 662 O O . ILE A 1 83 ? -6.991 6.171 5.628 1.00 94.81 83 ILE A O 1
ATOM 666 N N . VAL A 1 84 ? -6.677 6.222 3.405 1.00 96.50 84 VAL A N 1
ATOM 667 C CA . VAL A 1 84 ? -6.117 4.878 3.265 1.00 96.50 84 VAL A CA 1
ATOM 668 C C . VAL A 1 84 ? -4.639 5.013 2.949 1.00 96.50 84 VAL A C 1
ATOM 670 O O . VAL A 1 84 ? -4.272 5.643 1.959 1.00 96.50 84 VAL A O 1
ATOM 673 N N . ILE A 1 85 ? -3.791 4.392 3.760 1.00 96.69 85 ILE A N 1
ATOM 674 C CA . ILE 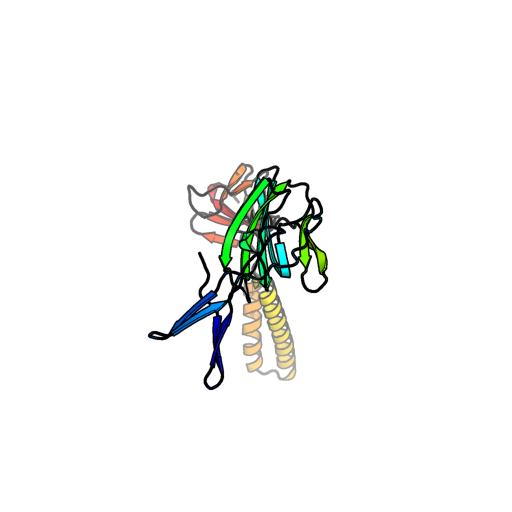A 1 85 ? -2.353 4.284 3.518 1.00 96.69 85 ILE A CA 1
ATOM 675 C C . ILE A 1 85 ? -2.037 2.817 3.282 1.00 96.69 85 ILE A C 1
ATOM 677 O O . ILE A 1 85 ? -2.361 1.970 4.112 1.00 96.69 85 ILE A O 1
ATOM 681 N N . PHE A 1 86 ? -1.384 2.490 2.170 1.00 96.50 86 PHE A N 1
ATOM 682 C CA . PHE A 1 86 ? -1.023 1.110 1.864 1.00 96.50 86 PHE A CA 1
ATOM 683 C C . PHE A 1 86 ? 0.382 0.974 1.290 1.00 96.50 86 PHE A C 1
ATOM 685 O O . PHE A 1 86 ? 0.918 1.857 0.624 1.00 96.50 86 PHE A O 1
ATOM 692 N N . ASN A 1 87 ? 0.978 -0.183 1.560 1.00 96.94 87 ASN A N 1
ATOM 693 C CA . ASN A 1 87 ? 2.263 -0.591 1.028 1.00 96.94 87 ASN A CA 1
ATOM 694 C C . ASN A 1 87 ? 2.044 -1.552 -0.133 1.00 96.94 87 ASN A C 1
ATOM 696 O O . ASN A 1 87 ? 1.352 -2.561 0.017 1.00 96.94 87 ASN A O 1
ATOM 700 N N . ALA A 1 88 ? 2.678 -1.274 -1.266 1.00 96.56 88 ALA A N 1
ATOM 701 C CA . ALA A 1 88 ? 2.642 -2.138 -2.434 1.00 96.56 88 ALA A CA 1
ATOM 702 C C . ALA A 1 88 ? 4.052 -2.482 -2.913 1.00 96.56 88 ALA A C 1
ATOM 704 O O . ALA A 1 88 ? 4.991 -1.691 -2.797 1.00 96.56 88 ALA A O 1
ATOM 705 N N . LYS A 1 89 ? 4.185 -3.681 -3.474 1.00 96.44 89 LYS A N 1
ATOM 706 C CA . LYS A 1 89 ? 5.381 -4.165 -4.164 1.00 96.44 89 LYS A CA 1
ATOM 707 C C . LYS A 1 89 ? 5.004 -4.587 -5.572 1.00 96.44 89 LYS A C 1
ATOM 709 O O . LYS A 1 89 ? 3.935 -5.158 -5.783 1.00 96.44 89 LYS A O 1
ATOM 714 N N . ALA A 1 90 ? 5.892 -4.326 -6.519 1.00 95.62 90 ALA A N 1
ATOM 715 C CA . ALA A 1 90 ? 5.696 -4.704 -7.905 1.00 95.62 90 ALA A CA 1
ATOM 716 C C . ALA A 1 90 ? 7.016 -5.084 -8.583 1.00 95.62 90 ALA A C 1
ATOM 718 O O . ALA A 1 90 ? 8.095 -4.688 -8.141 1.00 95.62 90 ALA A O 1
ATOM 719 N N . THR A 1 91 ? 6.925 -5.877 -9.647 1.00 94.06 91 THR A N 1
ATOM 720 C CA . THR A 1 91 ? 8.077 -6.317 -10.448 1.00 94.06 91 THR A CA 1
ATOM 721 C C . THR A 1 91 ? 7.830 -5.964 -11.908 1.00 94.06 91 THR A C 1
ATOM 723 O O . THR A 1 91 ? 6.681 -6.009 -12.363 1.00 94.06 91 THR A O 1
ATOM 726 N N . ARG A 1 92 ? 8.899 -5.582 -12.627 1.00 91.31 92 ARG A N 1
ATOM 727 C CA . ARG A 1 92 ? 8.854 -5.171 -14.042 1.00 91.31 92 ARG A CA 1
ATOM 728 C C . ARG A 1 92 ? 7.668 -4.255 -14.332 1.00 91.31 92 ARG A C 1
ATOM 730 O O . ARG A 1 92 ? 6.763 -4.600 -15.087 1.00 91.31 92 ARG A O 1
ATOM 737 N N . CYS A 1 93 ? 7.657 -3.116 -13.649 1.00 92.69 93 CYS A N 1
ATOM 738 C CA . CYS A 1 93 ? 6.494 -2.244 -13.592 1.00 92.69 93 CYS A CA 1
ATOM 739 C C . CYS A 1 93 ? 6.830 -0.771 -13.807 1.00 92.69 93 CYS A C 1
ATOM 741 O O . CYS A 1 93 ? 7.910 -0.310 -13.434 1.00 92.69 93 CYS A O 1
ATOM 743 N N . ASN A 1 94 ? 5.848 -0.012 -14.284 1.00 92.75 94 ASN A N 1
ATOM 744 C CA . ASN A 1 94 ? 5.880 1.449 -14.359 1.00 92.75 94 ASN A CA 1
ATOM 745 C C . ASN A 1 94 ? 5.295 2.101 -13.086 1.00 92.75 94 ASN A C 1
ATOM 747 O O . ASN A 1 94 ? 4.412 2.948 -13.153 1.00 92.75 94 ASN A O 1
ATOM 751 N N . LEU A 1 95 ? 5.780 1.718 -11.896 1.00 92.50 95 LEU A N 1
ATOM 752 C CA . LEU A 1 95 ? 5.185 2.159 -10.620 1.00 92.50 95 LEU A CA 1
ATOM 753 C C . LEU A 1 95 ? 5.154 3.688 -10.431 1.00 92.50 95 LEU A C 1
ATOM 755 O O . LEU A 1 95 ? 4.328 4.197 -9.681 1.00 92.50 95 LEU A O 1
ATOM 759 N N . ALA A 1 96 ? 6.026 4.421 -11.124 1.00 90.50 96 ALA A N 1
ATOM 760 C CA . ALA A 1 96 ? 6.042 5.882 -11.112 1.00 90.50 96 ALA A CA 1
ATOM 761 C C . ALA A 1 96 ? 4.743 6.517 -11.635 1.00 90.50 96 ALA A C 1
ATOM 763 O O . ALA A 1 96 ? 4.419 7.628 -11.222 1.00 90.50 96 ALA A O 1
ATOM 764 N N . ASP A 1 97 ? 3.996 5.802 -12.477 1.00 92.38 97 ASP A N 1
ATOM 765 C CA . ASP A 1 97 ? 2.760 6.287 -13.091 1.00 92.38 97 ASP A CA 1
ATOM 766 C C . ASP A 1 97 ? 1.516 5.958 -12.249 1.00 92.38 97 ASP A C 1
ATOM 768 O O . ASP A 1 97 ? 0.401 6.261 -12.669 1.00 92.38 97 ASP A O 1
ATOM 772 N N . PHE A 1 98 ? 1.680 5.339 -11.067 1.00 95.88 98 PHE A N 1
ATOM 773 C CA . PHE A 1 98 ? 0.557 4.941 -10.214 1.00 95.88 98 PHE A CA 1
ATOM 774 C C . PHE A 1 98 ? -0.359 6.129 -9.902 1.00 95.88 98 PHE A C 1
ATOM 776 O O . PHE A 1 98 ? 0.064 7.118 -9.290 1.00 95.88 98 PHE A O 1
ATOM 783 N N . LYS A 1 99 ? -1.637 5.995 -10.259 1.00 96.62 99 LYS A N 1
ATOM 784 C CA . LYS A 1 99 ? -2.664 6.985 -9.937 1.00 96.62 99 LYS A CA 1
ATOM 785 C C . LYS A 1 99 ? -4.036 6.338 -9.845 1.00 96.62 99 LYS A C 1
ATOM 787 O O . LYS A 1 99 ? -4.489 5.701 -10.788 1.00 96.62 99 LYS A O 1
ATOM 792 N N . LEU A 1 100 ? -4.721 6.550 -8.732 1.00 96.19 100 LEU A N 1
ATOM 793 C CA . LEU A 1 100 ? -6.099 6.126 -8.520 1.00 96.19 100 LEU A CA 1
ATOM 794 C C . LEU A 1 100 ? -7.066 7.104 -9.210 1.00 96.19 100 LEU A C 1
ATOM 796 O O . LEU A 1 100 ? -6.966 8.312 -8.991 1.00 96.19 100 LEU A O 1
ATOM 800 N N . PRO A 1 101 ? -8.035 6.623 -10.002 1.00 90.06 101 PRO A N 1
ATOM 801 C CA . PRO A 1 101 ? -8.945 7.502 -10.740 1.00 90.06 101 PRO A CA 1
ATOM 802 C C . PRO A 1 101 ? -9.995 8.203 -9.862 1.00 90.06 101 PRO A C 1
ATOM 804 O O . PRO A 1 101 ? -10.470 9.269 -10.238 1.00 90.06 101 PRO A O 1
ATOM 807 N N . HIS A 1 102 ? -10.346 7.638 -8.700 1.00 87.00 102 HIS A N 1
ATOM 808 C CA . HIS A 1 102 ? -11.450 8.120 -7.850 1.00 87.00 102 HIS A CA 1
ATOM 809 C C . HIS A 1 102 ? -11.004 8.722 -6.506 1.00 87.00 102 HIS A C 1
ATOM 811 O O . HIS A 1 102 ? -11.843 9.060 -5.679 1.00 87.00 102 HIS A O 1
ATOM 817 N N . ALA A 1 103 ? -9.698 8.863 -6.265 1.00 92.19 103 ALA A N 1
ATOM 818 C CA . ALA A 1 103 ? -9.207 9.445 -5.018 1.00 92.19 103 ALA A CA 1
ATOM 819 C C . ALA A 1 103 ? -9.298 10.981 -5.049 1.00 92.19 103 ALA A C 1
ATOM 821 O O . ALA A 1 103 ? -8.857 11.612 -6.011 1.00 92.19 103 ALA A O 1
ATOM 822 N N . ILE A 1 104 ? -9.811 11.574 -3.967 1.00 93.12 104 ILE A N 1
ATOM 823 C CA . ILE A 1 104 ? -9.984 13.028 -3.795 1.00 93.12 104 ILE A CA 1
ATOM 824 C C . ILE A 1 104 ? -8.616 13.716 -3.720 1.00 93.12 104 ILE A C 1
ATOM 826 O O . ILE A 1 104 ? -8.372 14.744 -4.347 1.00 93.12 104 ILE A O 1
ATOM 830 N N . LYS A 1 105 ? -7.702 13.113 -2.956 1.00 94.31 105 LYS A N 1
ATOM 831 C CA . LYS A 1 105 ? -6.280 13.463 -2.867 1.00 94.31 105 LYS A CA 1
ATOM 832 C C . LYS A 1 105 ? -5.482 12.176 -2.745 1.00 94.31 105 LYS A C 1
ATOM 834 O O . LYS A 1 105 ? -5.982 11.192 -2.209 1.00 94.31 105 LYS A O 1
ATOM 839 N N . GLN A 1 106 ? -4.258 12.170 -3.246 1.00 97.38 106 GLN A N 1
ATOM 840 C CA . GLN A 1 106 ? -3.437 10.967 -3.272 1.00 97.38 106 GLN A CA 1
ATOM 841 C C . GLN A 1 106 ? -1.969 11.300 -3.509 1.00 97.38 106 GLN A C 1
ATOM 843 O O . GLN A 1 106 ? -1.655 12.346 -4.082 1.00 97.38 106 GLN A O 1
ATOM 848 N N . GLY A 1 107 ? -1.077 10.390 -3.132 1.00 94.31 107 GLY A N 1
ATOM 849 C CA . GLY A 1 107 ? 0.340 10.560 -3.406 1.00 94.31 107 GLY A CA 1
ATOM 850 C C . GLY A 1 107 ? 1.231 9.480 -2.813 1.00 94.31 107 GLY A C 1
ATOM 851 O O . GLY A 1 107 ? 0.800 8.602 -2.068 1.00 94.31 107 GLY A O 1
ATOM 852 N N . PHE A 1 108 ? 2.511 9.567 -3.171 1.00 92.62 108 PHE A N 1
ATOM 853 C CA . PHE A 1 108 ? 3.555 8.711 -2.624 1.00 92.62 108 PHE A CA 1
ATOM 854 C C . PHE A 1 108 ? 4.070 9.298 -1.309 1.00 92.62 108 PHE A C 1
ATOM 856 O O . PHE A 1 108 ? 4.645 10.383 -1.321 1.00 92.62 108 PHE A O 1
ATOM 863 N N . GLU A 1 109 ? 3.940 8.544 -0.220 1.00 91.31 109 GLU A N 1
ATOM 864 C CA . GLU A 1 109 ? 4.655 8.803 1.040 1.00 91.31 109 GLU A CA 1
ATOM 865 C C . GLU A 1 109 ? 6.118 8.371 0.918 1.00 91.31 109 GLU A C 1
ATOM 867 O O . GLU A 1 109 ? 7.050 9.063 1.314 1.00 91.31 109 GLU A O 1
ATOM 872 N N . SER A 1 110 ? 6.336 7.204 0.309 1.00 89.81 110 SER A N 1
ATOM 873 C CA . SER A 1 110 ? 7.669 6.698 0.011 1.00 89.81 110 SER A CA 1
ATOM 874 C C . SER A 1 110 ? 7.647 5.893 -1.282 1.00 89.81 110 SER A C 1
ATOM 876 O O . SER A 1 110 ? 6.635 5.290 -1.651 1.00 89.81 110 SER A O 1
ATOM 878 N N . LYS A 1 111 ? 8.766 5.890 -2.009 1.00 90.50 111 LYS A N 1
ATOM 879 C CA . LYS A 1 111 ? 8.885 5.163 -3.274 1.00 90.50 111 LYS A CA 1
ATOM 880 C C . LYS A 1 111 ? 10.309 4.691 -3.512 1.00 90.50 111 LYS A C 1
ATOM 882 O O . LYS A 1 111 ? 11.267 5.438 -3.336 1.00 90.50 111 LYS A O 1
ATOM 887 N N . LYS A 1 112 ? 10.433 3.446 -3.961 1.00 90.00 112 LYS A N 1
ATOM 888 C CA . LYS A 1 112 ? 11.671 2.853 -4.460 1.00 90.00 112 LYS A CA 1
ATOM 889 C C . LYS A 1 112 ? 11.376 2.248 -5.820 1.00 90.00 112 LYS A C 1
ATOM 891 O O . LYS A 1 112 ? 10.632 1.275 -5.919 1.00 90.00 112 LYS A O 1
ATOM 896 N N . PHE A 1 113 ? 11.954 2.837 -6.858 1.00 85.44 113 PHE A N 1
ATOM 897 C CA . PHE A 1 113 ? 11.773 2.377 -8.228 1.00 85.44 113 PHE A CA 1
ATOM 898 C C . PHE A 1 113 ? 12.968 1.543 -8.663 1.00 85.44 113 PHE A C 1
ATOM 900 O O . PHE A 1 113 ? 14.106 2.006 -8.658 1.00 85.44 113 PHE A O 1
ATOM 907 N N . GLY A 1 114 ? 12.688 0.304 -9.041 1.00 83.31 114 GLY A N 1
ATOM 908 C CA . GLY A 1 114 ? 13.658 -0.643 -9.558 1.00 83.31 114 GLY A CA 1
ATOM 909 C C . GLY A 1 114 ? 12.988 -1.581 -10.548 1.00 83.31 114 GLY A C 1
ATOM 910 O O . GLY A 1 114 ? 11.817 -1.935 -10.409 1.00 83.31 114 GLY A O 1
ATOM 911 N N . VAL A 1 115 ? 13.734 -1.986 -11.569 1.00 77.75 115 VAL A N 1
ATOM 912 C CA . VAL A 1 115 ? 13.184 -2.808 -12.650 1.00 77.75 115 VAL A CA 1
ATOM 913 C C . VAL A 1 115 ? 12.778 -4.194 -12.149 1.00 77.75 115 VAL A C 1
ATOM 915 O O . VAL A 1 115 ? 11.687 -4.677 -12.445 1.00 77.75 115 VAL A O 1
ATOM 918 N N . THR A 1 116 ? 13.651 -4.840 -11.376 1.00 84.62 116 THR A N 1
ATOM 919 C CA . THR A 1 116 ? 13.398 -6.174 -10.819 1.00 84.62 116 THR A CA 1
ATOM 920 C C . THR A 1 116 ? 12.473 -6.121 -9.612 1.00 84.62 116 THR A C 1
ATOM 922 O O . THR A 1 116 ? 11.656 -7.017 -9.437 1.00 84.62 116 THR A O 1
ATOM 925 N N . ALA A 1 117 ? 12.564 -5.064 -8.807 1.00 90.56 117 ALA A N 1
ATOM 926 C CA . ALA A 1 117 ? 11.714 -4.852 -7.649 1.00 90.56 117 ALA A CA 1
ATOM 927 C C . ALA A 1 117 ? 11.472 -3.357 -7.429 1.00 90.56 117 ALA A C 1
ATOM 929 O O . ALA A 1 117 ? 12.413 -2.577 -7.274 1.00 90.56 117 ALA A O 1
ATOM 930 N N . SER A 1 118 ? 10.199 -2.986 -7.363 1.00 93.44 118 SER A N 1
ATOM 931 C CA . SER A 1 118 ? 9.727 -1.668 -6.960 1.00 93.44 118 SER A CA 1
ATOM 932 C C . SER A 1 118 ? 8.823 -1.782 -5.739 1.00 93.44 118 SER A C 1
ATOM 934 O O . SER A 1 118 ? 8.137 -2.788 -5.539 1.00 93.44 118 SER A O 1
ATOM 936 N N . SER A 1 119 ? 8.801 -0.738 -4.920 1.00 95.44 119 SER A N 1
ATOM 937 C CA . SER A 1 119 ? 7.904 -0.639 -3.772 1.00 95.44 119 SER A CA 1
ATOM 938 C C . SER A 1 119 ? 7.441 0.791 -3.547 1.00 95.44 119 SER A C 1
ATOM 940 O O . SER A 1 119 ? 8.177 1.736 -3.833 1.00 95.44 119 SER A O 1
ATOM 942 N N . MET A 1 120 ? 6.250 0.945 -2.980 1.00 95.50 120 MET A N 1
ATOM 943 C CA . MET A 1 120 ? 5.720 2.239 -2.566 1.00 95.50 120 MET A CA 1
ATOM 944 C C . MET A 1 120 ? 4.940 2.139 -1.260 1.00 95.50 120 MET A C 1
ATOM 946 O O . MET A 1 120 ? 4.324 1.108 -0.982 1.00 95.50 120 MET A O 1
ATOM 950 N N . THR A 1 121 ? 4.927 3.242 -0.522 1.00 95.81 121 THR A N 1
ATOM 951 C CA . THR A 1 121 ? 3.882 3.575 0.445 1.00 95.81 121 THR A CA 1
ATOM 952 C C . THR A 1 121 ? 3.053 4.686 -0.180 1.00 95.81 121 THR A C 1
ATOM 954 O O . THR A 1 121 ? 3.605 5.714 -0.580 1.00 95.81 121 THR A O 1
ATOM 957 N N . TYR A 1 122 ? 1.753 4.464 -0.314 1.00 97.12 122 TYR A N 1
ATOM 958 C CA . TYR A 1 122 ? 0.852 5.363 -1.023 1.00 97.12 122 TYR A CA 1
ATOM 959 C C . TYR A 1 122 ? -0.330 5.721 -0.134 1.00 97.12 122 TYR A C 1
ATOM 961 O O . TYR A 1 122 ? -0.870 4.841 0.539 1.00 97.12 122 TYR A O 1
ATOM 969 N N . TYR A 1 123 ? -0.725 6.990 -0.144 1.00 97.12 123 TYR A N 1
ATOM 970 C CA . TYR A 1 123 ? -1.924 7.456 0.539 1.00 97.12 123 TYR A CA 1
ATOM 971 C C . TYR A 1 123 ? -3.014 7.823 -0.470 1.00 97.12 123 TYR A C 1
ATOM 973 O O . TYR A 1 123 ? -2.732 8.307 -1.569 1.00 97.12 123 TYR A O 1
ATOM 981 N N . ALA A 1 124 ? -4.267 7.617 -0.079 1.00 97.12 124 ALA A N 1
ATOM 982 C CA . ALA A 1 124 ? -5.443 8.030 -0.826 1.00 97.12 124 ALA A CA 1
ATOM 983 C C . ALA A 1 124 ? -6.526 8.519 0.138 1.00 97.12 124 ALA A C 1
ATOM 985 O O . ALA A 1 124 ? -6.888 7.817 1.078 1.00 97.12 124 ALA A O 1
ATOM 986 N N . ILE A 1 125 ? -7.046 9.718 -0.106 1.00 95.88 125 ILE A N 1
ATOM 987 C CA . ILE A 1 125 ? -8.217 10.262 0.579 1.00 95.88 125 ILE A CA 1
ATOM 988 C C . ILE A 1 125 ? -9.440 9.904 -0.251 1.00 95.88 125 ILE A C 1
ATOM 990 O O . ILE A 1 125 ? -9.503 10.211 -1.447 1.00 95.88 125 ILE A O 1
ATOM 994 N N . ILE A 1 126 ? -10.393 9.249 0.396 1.00 95.19 126 ILE A N 1
ATOM 995 C CA . ILE A 1 126 ? -11.574 8.669 -0.230 1.00 95.19 126 ILE A CA 1
ATOM 996 C C . ILE A 1 126 ? -12.834 9.013 0.572 1.00 95.19 126 ILE A C 1
ATOM 998 O O . ILE A 1 126 ? -12.738 9.294 1.772 1.00 95.19 126 ILE A O 1
ATOM 1002 N N . PRO A 1 127 ? -14.011 9.014 -0.068 1.00 94.19 127 PRO A N 1
ATOM 1003 C CA . PRO A 1 127 ? -15.275 9.207 0.628 1.00 94.19 127 PRO A CA 1
ATOM 1004 C C . PRO A 1 127 ? -15.498 8.160 1.730 1.00 94.19 127 PRO A C 1
ATOM 1006 O O . PRO A 1 127 ? -15.154 6.989 1.580 1.00 94.19 127 PRO A O 1
ATOM 1009 N N . LYS A 1 128 ? -16.090 8.573 2.855 1.00 90.62 128 LYS A N 1
ATOM 1010 C CA . LYS A 1 128 ? -16.335 7.695 4.012 1.00 90.62 128 LYS A CA 1
ATOM 1011 C C . LYS A 1 128 ? -17.354 6.583 3.736 1.00 90.62 128 LYS A C 1
ATOM 1013 O O . LYS A 1 128 ? -17.404 5.623 4.496 1.00 90.62 128 LYS A O 1
ATOM 1018 N N . GLN A 1 129 ? -18.166 6.725 2.687 1.00 89.31 129 GLN A N 1
ATOM 1019 C CA . GLN A 1 129 ? -19.191 5.747 2.311 1.00 89.31 129 GLN A CA 1
ATOM 1020 C C . GLN A 1 129 ? -18.620 4.566 1.512 1.00 89.31 129 GLN A C 1
ATOM 1022 O O . GLN A 1 129 ? -19.334 3.593 1.288 1.00 89.31 129 GLN A O 1
ATOM 1027 N N . ASP A 1 130 ? -17.364 4.648 1.062 1.00 90.25 130 ASP A N 1
ATOM 1028 C CA . ASP A 1 130 ? -16.728 3.555 0.339 1.00 90.25 130 ASP A CA 1
ATOM 1029 C C . ASP A 1 130 ? -16.347 2.432 1.315 1.00 90.25 130 ASP A C 1
ATOM 1031 O O . ASP A 1 130 ? -15.587 2.647 2.259 1.00 90.25 130 ASP A O 1
ATOM 1035 N N . ASP A 1 13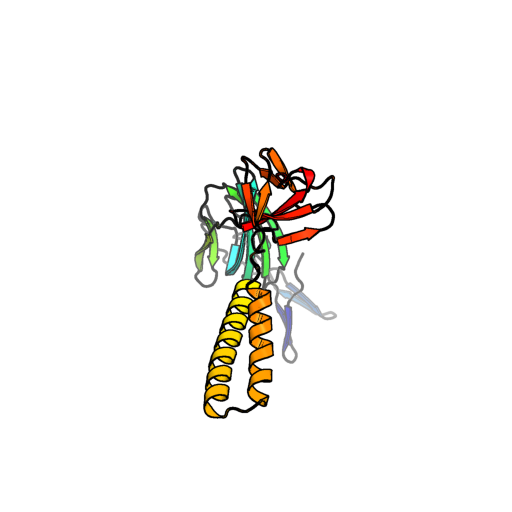1 ? -16.815 1.210 1.046 1.00 92.50 131 ASP A N 1
ATOM 1036 C CA . ASP A 1 131 ? -16.427 0.012 1.812 1.00 92.50 131 ASP A CA 1
ATOM 1037 C C . ASP A 1 131 ? -15.099 -0.590 1.330 1.00 92.50 131 ASP A C 1
ATOM 1039 O O . ASP A 1 131 ? -14.412 -1.314 2.053 1.00 92.50 131 ASP A O 1
ATOM 1043 N N . ASN A 1 132 ? -14.740 -0.342 0.067 1.00 94.62 132 ASN A N 1
ATOM 1044 C CA . ASN A 1 132 ? -13.536 -0.883 -0.550 1.00 94.62 132 ASN A CA 1
ATOM 1045 C C . ASN A 1 132 ? -12.866 0.132 -1.475 1.00 94.62 132 ASN A C 1
ATOM 1047 O O . ASN A 1 132 ? -13.499 0.688 -2.371 1.00 94.62 132 ASN A O 1
ATOM 1051 N N . LEU A 1 133 ? -11.544 0.254 -1.365 1.00 95.06 133 LEU A N 1
ATOM 1052 C CA . LEU A 1 133 ? -10.732 0.894 -2.389 1.00 95.06 133 LEU A CA 1
ATOM 1053 C C . LEU A 1 133 ? -10.435 -0.130 -3.492 1.00 95.06 133 LEU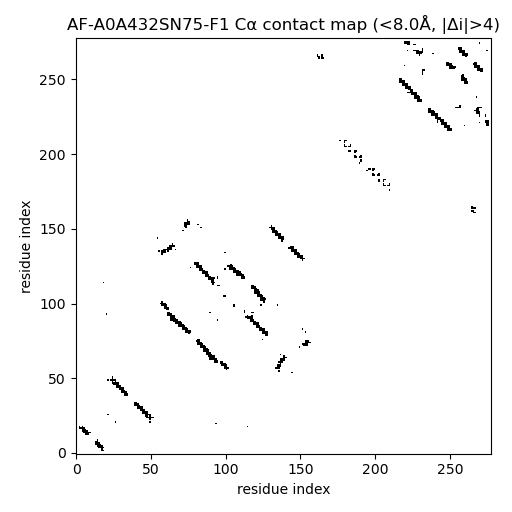 A C 1
ATOM 1055 O O . LEU A 1 133 ? -9.665 -1.075 -3.299 1.00 95.06 133 LEU A O 1
ATOM 1059 N N . VAL A 1 134 ? -11.056 0.061 -4.659 1.00 95.50 134 VAL A N 1
ATOM 1060 C CA . VAL A 1 134 ? -10.968 -0.865 -5.797 1.00 95.50 134 VAL A CA 1
ATOM 1061 C C . VAL A 1 134 ? -10.300 -0.203 -6.993 1.00 95.50 134 VAL A C 1
ATOM 1063 O O . VAL A 1 134 ? -10.769 0.809 -7.511 1.00 95.50 134 VAL A O 1
ATOM 1066 N N . PHE A 1 135 ? -9.252 -0.835 -7.509 1.00 96.62 135 PHE A N 1
ATOM 1067 C CA . PHE A 1 135 ? -8.590 -0.412 -8.741 1.00 96.62 135 PHE A CA 1
ATOM 1068 C C . PHE A 1 135 ? -8.088 -1.613 -9.542 1.00 96.62 135 PHE A C 1
ATOM 1070 O O . PHE A 1 135 ? -8.139 -2.753 -9.085 1.00 96.62 135 PHE A O 1
ATOM 1077 N N . THR A 1 136 ? -7.640 -1.374 -10.772 1.00 97.31 136 THR A N 1
ATOM 1078 C CA . THR A 1 136 ? -7.074 -2.407 -11.645 1.00 97.31 136 THR A CA 1
ATOM 1079 C C . THR A 1 136 ? -5.683 -2.037 -12.127 1.00 97.31 136 THR A C 1
ATOM 1081 O O . THR A 1 136 ? -5.352 -0.862 -12.275 1.00 97.31 136 THR A O 1
ATOM 1084 N N . TYR A 1 137 ? -4.876 -3.053 -12.410 1.00 96.94 137 TYR A N 1
ATOM 1085 C CA . TYR A 1 137 ? -3.604 -2.921 -13.115 1.00 96.94 137 TYR A CA 1
ATOM 1086 C C . TYR A 1 137 ? -3.548 -3.937 -14.258 1.00 96.94 137 TYR A C 1
ATOM 1088 O O . TYR A 1 137 ? -4.241 -4.952 -14.218 1.00 96.94 137 TYR A O 1
ATOM 1096 N N . PHE A 1 138 ? -2.741 -3.680 -15.283 1.00 96.75 138 PHE A N 1
ATOM 1097 C CA . PHE A 1 138 ? -2.540 -4.625 -16.374 1.00 96.75 138 PHE A CA 1
ATOM 1098 C C . PHE A 1 138 ? -1.427 -5.610 -16.011 1.00 96.75 138 PHE A C 1
ATOM 1100 O O . PHE A 1 138 ? -0.275 -5.216 -15.805 1.00 96.75 138 PHE A O 1
ATOM 1107 N N . ASN A 1 139 ? -1.770 -6.893 -15.919 1.00 96.94 139 ASN A N 1
ATOM 1108 C CA . ASN A 1 139 ? -0.823 -7.950 -15.607 1.00 96.94 139 ASN A CA 1
ATOM 1109 C C . ASN A 1 139 ? -0.130 -8.438 -16.888 1.00 96.94 139 ASN A C 1
ATOM 1111 O O . ASN A 1 139 ? -0.775 -9.004 -17.766 1.00 96.94 139 ASN A O 1
ATOM 1115 N N . LEU A 1 140 ? 1.191 -8.271 -16.973 1.00 93.75 140 LEU A N 1
ATOM 1116 C CA . LEU A 1 140 ? 1.989 -8.647 -18.146 1.00 93.75 140 LEU A CA 1
ATOM 1117 C C . LEU A 1 140 ? 2.050 -10.161 -18.390 1.00 93.75 140 LEU A C 1
ATOM 1119 O O . LEU A 1 140 ? 2.168 -10.584 -19.536 1.00 93.75 140 LEU A O 1
ATOM 1123 N N . LYS A 1 141 ? 1.959 -10.984 -17.337 1.00 95.25 141 LYS A N 1
ATOM 1124 C CA . LYS A 1 141 ? 1.998 -12.450 -17.463 1.00 95.25 141 LYS A CA 1
ATOM 1125 C C . LYS A 1 141 ? 0.664 -13.013 -17.938 1.00 95.25 141 LYS A C 1
ATOM 1127 O O . LYS A 1 141 ? 0.643 -13.907 -18.772 1.00 95.25 141 LYS A O 1
ATOM 1132 N N . LYS A 1 142 ? -0.439 -12.487 -17.403 1.00 95.94 142 LYS A N 1
ATOM 1133 C CA . LYS A 1 142 ? -1.804 -12.921 -17.739 1.00 95.94 142 LYS A CA 1
ATOM 1134 C C . LYS A 1 142 ? -2.412 -12.166 -18.924 1.00 95.94 142 LYS A C 1
ATOM 1136 O O . LYS A 1 142 ? -3.469 -12.555 -19.396 1.00 95.94 142 LYS A O 1
ATOM 1141 N N . GLN A 1 143 ? -1.772 -11.082 -19.365 1.00 94.06 143 GLN A N 1
ATOM 1142 C CA . GLN A 1 143 ? -2.225 -10.203 -20.449 1.00 94.06 143 GLN A CA 1
ATOM 1143 C C . GLN A 1 143 ? -3.648 -9.656 -20.245 1.00 94.06 143 GLN A C 1
ATOM 1145 O O . GLN A 1 143 ? -4.409 -9.479 -21.193 1.00 94.06 143 GLN A O 1
ATOM 1150 N N . GLN A 1 144 ? -4.015 -9.370 -18.996 1.00 95.44 144 GLN A N 1
ATOM 1151 C CA . GLN A 1 144 ? -5.349 -8.885 -18.646 1.00 95.44 144 GLN A CA 1
ATOM 1152 C C . GLN A 1 144 ? -5.312 -7.893 -17.485 1.00 95.44 144 GLN A C 1
ATOM 1154 O O . GLN A 1 144 ? -4.347 -7.836 -16.718 1.00 95.44 144 GLN A O 1
ATOM 1159 N N . PHE A 1 145 ? -6.396 -7.132 -17.330 1.00 96.81 145 PHE A N 1
ATOM 1160 C CA . PHE A 1 145 ? -6.592 -6.271 -16.168 1.00 96.81 145 PHE A CA 1
ATOM 1161 C C . PHE A 1 145 ? -6.985 -7.099 -14.945 1.00 96.81 145 PHE A C 1
ATOM 1163 O O . PHE A 1 145 ? -8.023 -7.758 -14.935 1.00 96.81 145 PHE A O 1
ATOM 1170 N N . GLU A 1 146 ? -6.173 -7.021 -13.900 1.00 96.88 146 GLU A N 1
ATOM 1171 C CA . GLU A 1 146 ? -6.403 -7.665 -12.610 1.00 96.88 146 GLU A CA 1
ATOM 1172 C C . GLU A 1 146 ? -6.943 -6.646 -11.610 1.00 96.88 146 GLU A C 1
ATOM 1174 O O . GLU A 1 146 ? -6.478 -5.503 -11.559 1.00 96.88 146 GLU A O 1
ATOM 1179 N N . LYS A 1 147 ? -7.933 -7.058 -10.815 1.00 96.06 147 LYS A N 1
ATOM 1180 C CA . LYS A 1 147 ? -8.550 -6.210 -9.792 1.00 96.06 147 LYS A CA 1
ATOM 1181 C C . LYS A 1 147 ? -7.777 -6.335 -8.479 1.00 96.06 147 LYS A C 1
ATOM 1183 O O . LYS A 1 147 ? -7.471 -7.434 -8.032 1.00 96.06 147 LYS A O 1
ATOM 1188 N N . VAL A 1 148 ? -7.520 -5.198 -7.846 1.00 96.69 148 VAL A N 1
ATOM 1189 C CA . VAL A 1 148 ? -7.002 -5.086 -6.483 1.00 96.69 148 VAL A CA 1
ATOM 1190 C C . VAL A 1 148 ? -8.104 -4.489 -5.617 1.00 96.69 148 VAL A C 1
ATOM 1192 O O . VAL A 1 148 ? -8.752 -3.519 -6.014 1.00 96.69 148 VAL A O 1
ATOM 1195 N N . ILE A 1 149 ? -8.333 -5.101 -4.458 1.00 96.25 149 ILE A N 1
ATOM 1196 C CA . ILE A 1 149 ? -9.369 -4.711 -3.502 1.00 96.25 149 ILE A CA 1
ATOM 1197 C C . ILE A 1 149 ? -8.688 -4.528 -2.150 1.00 96.25 149 ILE A C 1
ATOM 1199 O O . ILE A 1 149 ? -8.039 -5.452 -1.659 1.00 96.25 149 ILE A O 1
ATOM 1203 N N . ILE A 1 150 ? -8.821 -3.338 -1.573 1.00 95.81 150 ILE A N 1
ATOM 1204 C CA . ILE A 1 150 ? -8.388 -3.036 -0.209 1.00 95.81 150 ILE A CA 1
ATOM 1205 C C . ILE A 1 150 ? -9.650 -2.709 0.600 1.00 95.81 150 ILE A C 1
ATOM 1207 O O . ILE A 1 150 ? -10.311 -1.722 0.269 1.00 95.81 150 ILE A O 1
ATOM 1211 N N . PRO A 1 151 ? -10.010 -3.508 1.619 1.00 94.50 151 PRO A N 1
ATOM 1212 C CA . PRO A 1 151 ? -11.178 -3.223 2.442 1.00 94.50 151 PRO A CA 1
ATOM 1213 C C . PRO A 1 151 ? -10.916 -2.007 3.336 1.00 94.50 151 PRO A C 1
ATOM 1215 O O . PRO A 1 151 ? -9.824 -1.832 3.884 1.00 94.50 151 PRO A O 1
ATOM 1218 N N . ILE A 1 152 ? -11.929 -1.161 3.485 1.00 91.75 152 ILE A N 1
ATOM 1219 C CA . ILE A 1 152 ? -11.862 0.080 4.258 1.00 91.75 152 ILE A CA 1
ATOM 1220 C C . ILE A 1 152 ? -12.334 -0.241 5.672 1.00 91.75 152 ILE A C 1
ATOM 1222 O O . ILE A 1 152 ? -13.494 -0.084 6.033 1.00 91.75 152 ILE A O 1
ATOM 1226 N N . ILE A 1 153 ? -11.402 -0.749 6.475 1.00 88.69 153 ILE A N 1
ATOM 1227 C CA . ILE A 1 153 ? -11.615 -1.002 7.900 1.00 88.69 153 ILE A CA 1
ATOM 1228 C C . ILE A 1 153 ? -11.013 0.183 8.643 1.00 88.69 153 ILE A C 1
ATOM 1230 O O . ILE A 1 153 ? -9.790 0.305 8.716 1.00 88.69 153 ILE A O 1
ATOM 1234 N N . VAL A 1 154 ? -11.872 1.095 9.099 1.00 83.88 154 VAL A N 1
ATOM 1235 C CA . VAL A 1 154 ? -11.446 2.301 9.814 1.00 83.88 154 VAL A CA 1
ATOM 1236 C C . VAL A 1 154 ? -10.946 1.895 11.195 1.00 83.88 154 VAL A C 1
ATOM 1238 O O . VAL A 1 154 ? -11.737 1.533 12.064 1.00 83.88 154 VAL A O 1
ATOM 1241 N N . ASP A 1 155 ? -9.634 1.986 11.387 1.00 73.75 155 ASP A N 1
ATOM 1242 C CA . ASP A 1 155 ? -9.048 1.988 12.717 1.00 73.75 155 ASP A CA 1
ATOM 1243 C C . ASP A 1 155 ? -9.351 3.356 13.326 1.00 73.75 155 ASP A C 1
ATOM 1245 O O . ASP A 1 155 ? -8.841 4.391 12.875 1.00 73.75 155 ASP A O 1
ATOM 1249 N N . ASP A 1 156 ? -10.228 3.372 14.328 1.00 60.38 156 ASP A N 1
ATOM 1250 C CA . ASP A 1 156 ? -10.446 4.568 15.124 1.00 60.38 156 ASP A CA 1
ATOM 1251 C C . ASP A 1 156 ? -9.229 4.783 16.032 1.00 60.38 156 ASP A C 1
ATOM 1253 O O . ASP A 1 156 ? -9.184 4.374 17.190 1.00 60.38 156 ASP A O 1
ATOM 1257 N N . ASP A 1 157 ? -8.209 5.433 15.470 1.00 48.91 157 ASP A N 1
ATOM 1258 C CA . ASP A 1 157 ? -7.046 5.937 16.198 1.00 48.91 157 ASP A CA 1
ATOM 1259 C C . ASP A 1 157 ? -7.420 7.102 17.140 1.00 48.91 157 ASP A C 1
ATOM 1261 O O . ASP A 1 157 ? -6.531 7.691 17.760 1.00 48.91 157 ASP A O 1
ATOM 1265 N N . ARG A 1 158 ? -8.713 7.406 17.367 1.00 48.69 158 ARG A N 1
ATOM 1266 C CA . ARG A 1 158 ? -9.153 7.964 18.658 1.00 48.69 158 ARG A CA 1
ATOM 1267 C C . ARG A 1 158 ? -9.008 6.892 19.737 1.00 48.69 158 ARG A C 1
ATOM 1269 O O . ARG A 1 158 ? -9.934 6.557 20.471 1.00 48.69 158 ARG A O 1
ATOM 1276 N N . VAL A 1 159 ? -7.785 6.402 19.894 1.00 44.53 159 VAL A N 1
ATOM 1277 C CA . VAL A 1 159 ? -7.297 5.929 21.170 1.00 44.53 159 VAL A CA 1
ATOM 1278 C C . VAL A 1 159 ? -7.516 7.082 22.144 1.00 44.53 159 VAL A C 1
ATOM 1280 O O . VAL A 1 159 ? -6.719 8.011 22.249 1.00 44.53 159 VAL A O 1
ATOM 1283 N N . SER A 1 160 ? -8.579 6.969 22.942 1.00 42.69 160 SER A N 1
ATOM 1284 C CA . SER A 1 160 ? -8.366 7.133 24.372 1.00 42.69 160 SER A CA 1
ATOM 1285 C C . SER A 1 160 ? -7.087 6.352 24.651 1.00 42.69 160 SER A C 1
ATOM 1287 O O . SER A 1 160 ? -7.058 5.128 24.491 1.00 42.69 160 SER A O 1
ATOM 1289 N N . THR A 1 161 ? -6.017 7.067 24.986 1.00 49.09 161 THR A N 1
ATOM 1290 C CA . THR A 1 161 ? -4.683 6.554 25.339 1.00 49.09 161 THR A CA 1
ATOM 1291 C C . THR A 1 161 ? -4.715 5.551 26.501 1.00 49.09 161 THR A C 1
ATOM 1293 O O . THR A 1 161 ? -3.679 5.088 26.965 1.00 49.09 161 THR A O 1
ATOM 1296 N N . GLN A 1 162 ? -5.911 5.191 26.964 1.00 48.28 162 GLN A N 1
ATOM 1297 C CA . GLN A 1 162 ? -6.210 4.285 28.052 1.00 48.28 162 GLN A CA 1
ATOM 1298 C C . GLN A 1 162 ? -6.978 3.023 27.624 1.00 48.28 162 GLN A C 1
ATOM 1300 O O . GLN A 1 162 ? -7.191 2.126 28.445 1.00 48.28 162 GLN A O 1
ATOM 1305 N N . SER A 1 163 ? -7.384 2.910 26.357 1.00 42.38 163 SER A N 1
ATOM 1306 C CA . SER A 1 163 ? -8.068 1.720 25.835 1.00 42.38 163 SER A CA 1
ATOM 1307 C C . SER A 1 163 ? -7.062 0.574 25.724 1.00 42.38 163 SER A C 1
ATOM 1309 O O . SER A 1 163 ? -6.301 0.490 24.767 1.00 42.38 163 SER A O 1
ATOM 1311 N N . GLY A 1 164 ? -7.019 -0.283 26.744 1.00 45.62 164 GLY A N 1
ATOM 1312 C CA . GLY A 1 164 ? -6.057 -1.388 26.834 1.00 45.62 164 GLY A CA 1
ATOM 1313 C C . GLY A 1 164 ? -5.261 -1.444 28.138 1.00 45.62 164 GLY A C 1
ATOM 1314 O O . GLY A 1 164 ? -4.483 -2.374 28.323 1.00 45.62 164 GLY A O 1
ATOM 1315 N N . LEU A 1 165 ? -5.493 -0.523 29.080 1.00 46.16 165 LEU A N 1
ATOM 1316 C CA . LEU A 1 165 ? -4.908 -0.581 30.425 1.00 46.16 165 LEU A CA 1
ATOM 1317 C C . LEU A 1 165 ? -5.639 -1.541 31.379 1.00 46.16 165 LEU A C 1
ATOM 1319 O O . LEU A 1 165 ? -5.442 -1.456 32.588 1.00 46.16 165 LEU A O 1
ATOM 1323 N N . THR A 1 166 ? -6.459 -2.481 30.891 1.00 42.41 166 THR A N 1
ATOM 1324 C CA . THR A 1 166 ? -6.853 -3.618 31.735 1.00 42.41 166 THR A CA 1
ATOM 1325 C C . THR A 1 166 ? -5.599 -4.433 32.013 1.00 42.41 166 THR A C 1
ATOM 1327 O O . THR A 1 166 ? -5.068 -5.046 31.082 1.00 42.41 166 THR A O 1
ATOM 1330 N N . PRO A 1 167 ? -5.089 -4.444 33.252 1.00 43.69 167 PRO A N 1
ATOM 1331 C CA . PRO A 1 167 ? -3.799 -5.038 33.499 1.00 43.69 167 PRO A CA 1
ATOM 1332 C C . PRO A 1 167 ? -3.895 -6.551 33.264 1.00 43.69 167 PRO A C 1
ATOM 1334 O O . PRO A 1 167 ? -4.799 -7.237 33.759 1.00 43.69 167 PRO A O 1
ATOM 1337 N N . VAL A 1 168 ? -2.929 -7.081 32.509 1.00 50.47 168 VAL A N 1
ATOM 1338 C CA . VAL A 1 168 ? -2.697 -8.529 32.333 1.00 50.47 168 VAL A CA 1
ATOM 1339 C C . VAL A 1 168 ? -2.507 -9.227 33.698 1.00 50.47 168 VAL A C 1
ATOM 1341 O O . VAL A 1 168 ? -2.714 -10.437 33.811 1.00 50.47 168 VAL A O 1
ATOM 1344 N N . GLU A 1 169 ? -2.231 -8.443 34.751 1.00 53.72 169 GLU A N 1
ATOM 1345 C CA . GLU A 1 169 ? -2.254 -8.800 36.178 1.00 53.72 169 GLU A CA 1
ATOM 1346 C C . GLU A 1 169 ? -3.391 -9.759 36.551 1.00 53.72 169 GLU A C 1
ATOM 1348 O O . GLU A 1 169 ? -3.149 -10.742 37.245 1.00 53.72 169 GLU A O 1
ATOM 1353 N N . SER A 1 170 ? -4.617 -9.561 36.043 1.00 59.69 170 SER A N 1
ATOM 1354 C CA . SER A 1 170 ? -5.763 -10.371 36.492 1.00 59.69 170 SER A CA 1
ATOM 1355 C C . SER A 1 170 ? -5.621 -11.874 36.209 1.00 59.69 170 SER A C 1
ATOM 1357 O O . SER A 1 170 ? -6.076 -12.688 37.014 1.00 59.69 170 SER A O 1
ATOM 1359 N N . LYS A 1 171 ? -4.967 -12.277 35.107 1.00 64.75 171 LYS A N 1
ATOM 1360 C CA . LYS A 1 171 ? -4.757 -13.703 34.789 1.00 64.75 171 LYS A CA 1
ATOM 1361 C C . LYS A 1 171 ? -3.646 -14.304 35.644 1.00 64.75 171 LYS A C 1
ATOM 1363 O O . LYS A 1 171 ? -3.837 -15.369 36.225 1.00 64.75 171 LYS A O 1
ATOM 1368 N N . HIS A 1 172 ? -2.512 -13.616 35.766 1.00 71.88 172 HIS A N 1
ATOM 1369 C CA . HIS A 1 172 ? -1.388 -14.102 36.569 1.00 71.88 172 HIS A CA 1
ATOM 1370 C C . HIS A 1 172 ? -1.713 -14.125 38.066 1.00 71.88 172 HIS A C 1
ATOM 1372 O O . HIS A 1 172 ? -1.353 -15.084 38.743 1.00 71.88 172 HIS A O 1
ATOM 1378 N N . GLN A 1 173 ? -2.447 -13.134 38.578 1.00 74.69 173 GLN A N 1
ATOM 1379 C CA . GLN A 1 173 ? -2.898 -13.094 39.969 1.00 74.69 173 GLN A CA 1
ATOM 1380 C C . GLN A 1 173 ? -3.892 -14.222 40.275 1.00 74.69 173 GLN A C 1
ATOM 1382 O O . GLN A 1 173 ? -3.751 -14.892 41.295 1.00 74.69 173 GLN A O 1
ATOM 1387 N N . ARG A 1 174 ? -4.840 -14.513 39.369 1.00 77.75 174 ARG A N 1
ATOM 1388 C CA . ARG A 1 174 ? -5.753 -15.663 39.517 1.00 77.75 174 ARG A CA 1
ATOM 1389 C C . ARG A 1 174 ? -5.008 -16.996 39.544 1.00 77.75 174 ARG A C 1
ATOM 1391 O O . ARG A 1 174 ? -5.311 -17.834 40.385 1.00 77.75 174 ARG A O 1
ATOM 1398 N N . ILE A 1 175 ? -4.019 -17.183 38.669 1.00 84.38 175 ILE A N 1
ATOM 1399 C CA . ILE A 1 175 ? -3.203 -18.407 38.646 1.00 84.38 175 ILE A CA 1
ATOM 1400 C C . ILE A 1 175 ? -2.392 -18.546 39.944 1.00 84.38 175 ILE A C 1
ATOM 1402 O O . ILE A 1 175 ? -2.374 -19.626 40.529 1.00 84.38 175 ILE A O 1
ATOM 1406 N N . LYS A 1 176 ? -1.771 -17.460 40.431 1.00 84.25 176 LYS A N 1
ATOM 1407 C CA . LYS A 1 176 ? -1.039 -17.447 41.710 1.00 84.25 176 LYS A CA 1
ATOM 1408 C C . LYS A 1 176 ? -1.948 -17.777 42.896 1.00 84.25 176 LYS A C 1
ATOM 1410 O O . LYS A 1 176 ? -1.546 -18.550 43.760 1.00 84.25 176 LYS A O 1
ATOM 1415 N N . LEU A 1 177 ? -3.173 -17.246 42.913 1.00 86.19 177 LEU A N 1
ATOM 1416 C CA . LEU A 1 177 ? -4.155 -17.530 43.959 1.00 86.19 177 LEU A CA 1
ATOM 1417 C C . LEU A 1 177 ? -4.572 -19.008 43.950 1.00 86.19 177 LEU A C 1
ATOM 1419 O O . LEU A 1 177 ? -4.514 -19.655 44.989 1.00 86.19 177 LEU A O 1
ATOM 1423 N N . ILE A 1 178 ? -4.901 -19.564 42.778 1.00 88.31 178 ILE A N 1
ATOM 1424 C CA . ILE A 1 178 ? -5.250 -20.989 42.631 1.00 88.31 178 ILE A CA 1
ATOM 1425 C C . ILE A 1 178 ? -4.088 -21.881 43.088 1.00 88.31 178 ILE A C 1
ATOM 1427 O O . ILE A 1 178 ? -4.299 -22.823 43.850 1.00 88.31 178 ILE A O 1
ATOM 1431 N N . ALA A 1 179 ? -2.858 -21.569 42.672 1.00 90.25 179 ALA A N 1
ATOM 1432 C CA . ALA A 1 179 ? -1.672 -22.318 43.080 1.00 90.25 179 ALA A CA 1
ATOM 1433 C C . ALA A 1 179 ? -1.453 -22.271 44.604 1.00 90.25 179 ALA A C 1
ATOM 1435 O O . ALA A 1 179 ? -1.200 -23.309 45.217 1.00 90.25 179 ALA A O 1
ATOM 1436 N N . ALA A 1 180 ? -1.605 -21.096 45.227 1.00 89.31 180 ALA A N 1
ATOM 1437 C CA . ALA A 1 180 ? -1.507 -20.941 46.677 1.00 89.31 180 ALA A CA 1
ATOM 1438 C C . ALA A 1 180 ? -2.597 -21.735 47.419 1.00 89.31 180 ALA A C 1
ATOM 1440 O O . ALA A 1 180 ? -2.297 -22.391 48.416 1.00 89.31 180 ALA A O 1
ATOM 1441 N N . SER A 1 181 ? -3.837 -21.744 46.917 1.00 88.25 181 SER A N 1
ATOM 1442 C CA . SER A 1 181 ? -4.937 -22.525 47.500 1.00 88.25 181 SER A CA 1
ATOM 1443 C C . SER A 1 181 ? -4.693 -24.035 47.422 1.00 88.25 181 SER A C 1
ATOM 1445 O O . SER A 1 181 ? -4.921 -24.739 48.402 1.00 88.25 181 SER A O 1
ATOM 1447 N N . VAL A 1 182 ? -4.184 -24.544 46.294 1.00 92.25 182 VAL A N 1
ATOM 1448 C CA . VAL A 1 182 ? -3.841 -25.972 46.148 1.00 92.25 182 VAL A CA 1
ATOM 1449 C C . VAL A 1 182 ? -2.721 -26.364 47.114 1.00 92.25 182 VAL A C 1
ATOM 1451 O O . VAL A 1 182 ? -2.837 -27.374 47.807 1.00 92.25 182 VAL A O 1
ATOM 1454 N N . LEU A 1 183 ? -1.667 -25.545 47.214 1.00 90.44 183 LEU A N 1
ATOM 1455 C CA . LEU A 1 183 ? -0.566 -25.770 48.157 1.00 90.44 183 LEU A CA 1
ATOM 1456 C C . LEU A 1 183 ? -1.043 -25.781 49.613 1.00 90.44 183 LEU A C 1
ATOM 1458 O O . LEU A 1 183 ? -0.594 -26.620 50.393 1.00 90.44 183 LEU A O 1
ATOM 1462 N N . LEU A 1 184 ? -1.982 -24.899 49.965 1.00 91.69 184 LEU A N 1
ATOM 1463 C CA . LEU A 1 184 ? -2.585 -24.855 51.293 1.00 91.69 184 LEU A CA 1
ATOM 1464 C C . LEU A 1 184 ? -3.328 -26.161 51.619 1.00 91.69 184 LEU A C 1
ATOM 1466 O O . LEU A 1 184 ? -3.104 -26.745 52.677 1.00 91.69 184 LEU A O 1
ATOM 1470 N N . ILE A 1 185 ? -4.165 -26.654 50.699 1.00 91.75 185 ILE A N 1
ATOM 1471 C CA . ILE A 1 185 ? -4.952 -27.887 50.883 1.00 91.75 185 ILE A CA 1
ATOM 1472 C C . ILE A 1 185 ? -4.034 -29.107 51.030 1.00 91.75 185 ILE A C 1
ATOM 1474 O O . ILE A 1 185 ? -4.209 -29.909 51.949 1.00 91.75 185 ILE A O 1
ATOM 1478 N N . VAL A 1 186 ? -3.026 -29.233 50.161 1.00 90.00 186 VAL A N 1
ATOM 1479 C CA . VAL A 1 186 ? -2.049 -30.331 50.222 1.00 90.00 186 VAL A CA 1
ATOM 1480 C C . VAL A 1 186 ? -1.234 -30.262 51.515 1.00 90.00 186 VAL A C 1
ATOM 1482 O O . VAL A 1 186 ? -1.038 -31.283 52.174 1.00 90.00 186 VAL A O 1
ATOM 1485 N N . GLY A 1 187 ? -0.804 -29.061 51.913 1.00 87.00 187 GLY A N 1
ATOM 1486 C CA . GLY A 1 187 ? -0.091 -28.832 53.166 1.00 87.00 187 GLY A CA 1
ATOM 1487 C C . GLY A 1 187 ? -0.906 -29.266 54.385 1.00 87.00 187 GLY A C 1
ATOM 1488 O O . GLY A 1 187 ? -0.393 -30.004 55.226 1.00 87.00 187 GLY A O 1
ATOM 1489 N N . ILE A 1 188 ? -2.187 -28.884 54.449 1.00 88.75 188 ILE A N 1
ATOM 1490 C CA . ILE A 1 188 ? -3.107 -29.290 55.523 1.00 88.75 188 ILE A CA 1
ATOM 1491 C C . ILE A 1 188 ? -3.281 -30.816 55.544 1.00 88.75 188 ILE A C 1
ATOM 1493 O O . ILE A 1 188 ? -3.178 -31.425 56.608 1.00 88.75 188 ILE A O 1
ATOM 1497 N N . GLY A 1 189 ? -3.475 -31.457 54.386 1.00 89.25 189 GLY A N 1
ATOM 1498 C CA . GLY A 1 189 ? -3.593 -32.917 54.294 1.00 89.25 189 GLY A CA 1
ATOM 1499 C C . GLY A 1 189 ? -2.350 -33.655 54.809 1.00 89.25 189 GLY A C 1
ATOM 1500 O O . GLY A 1 189 ? -2.461 -34.616 55.574 1.00 89.25 189 GLY A O 1
ATOM 1501 N N . LEU A 1 190 ? -1.154 -33.173 54.460 1.00 86.75 190 LEU A N 1
ATOM 1502 C CA . LEU A 1 190 ? 0.114 -33.732 54.944 1.00 86.75 190 LEU A CA 1
ATOM 1503 C C . LEU A 1 190 ? 0.333 -33.491 56.442 1.00 86.75 190 LEU A C 1
ATOM 1505 O O . LEU A 1 190 ? 0.846 -34.378 57.130 1.00 86.75 190 LEU A O 1
ATOM 1509 N N . LEU A 1 191 ? -0.077 -32.330 56.958 1.00 87.94 191 LEU A N 1
ATOM 1510 C CA . LEU A 1 191 ? -0.025 -32.020 58.385 1.00 87.94 191 LEU A CA 1
ATOM 1511 C C . LEU A 1 191 ? -0.914 -32.975 59.189 1.00 87.94 191 LEU A C 1
ATOM 1513 O O . LEU A 1 191 ? -0.472 -33.487 60.215 1.00 87.94 191 LEU A O 1
ATOM 1517 N N . LEU A 1 192 ? -2.124 -33.274 58.707 1.00 86.94 192 LEU A N 1
ATOM 1518 C CA . LEU A 1 192 ? -3.024 -34.234 59.353 1.00 86.94 192 LEU A CA 1
ATOM 1519 C C . LEU A 1 192 ? -2.467 -35.668 59.324 1.00 86.94 192 LEU A C 1
ATOM 1521 O O . LEU A 1 192 ? -2.627 -36.399 60.301 1.00 86.94 192 LEU A O 1
ATOM 1525 N N . TYR A 1 193 ? -1.777 -36.056 58.244 1.00 87.88 193 TYR A N 1
ATOM 1526 C CA . TYR A 1 193 ? -1.215 -37.400 58.078 1.00 87.88 193 TYR A CA 1
ATOM 1527 C C . TYR A 1 193 ? 0.075 -37.630 58.883 1.00 87.88 193 TYR A C 1
ATOM 1529 O O . TYR A 1 193 ? 0.191 -38.627 59.591 1.00 87.88 193 TYR A O 1
ATOM 1537 N N . LYS A 1 194 ? 1.055 -36.718 58.798 1.00 84.06 194 LYS A N 1
ATOM 1538 C CA . LYS A 1 194 ? 2.381 -36.887 59.428 1.00 84.06 194 LYS A CA 1
ATOM 1539 C C . LYS A 1 194 ? 2.569 -36.132 60.745 1.00 84.06 194 LYS A C 1
ATOM 1541 O O . LYS A 1 194 ? 3.560 -36.389 61.420 1.00 84.06 194 LYS A O 1
ATOM 1546 N N . LYS A 1 195 ? 1.669 -35.204 61.100 1.00 80.56 195 LYS A N 1
ATOM 1547 C CA . LYS A 1 195 ? 1.690 -34.408 62.348 1.00 80.56 195 LYS A CA 1
ATOM 1548 C C . LYS A 1 195 ? 3.056 -33.783 62.683 1.00 80.56 195 LYS A C 1
ATOM 1550 O O . LYS A 1 195 ? 3.434 -33.682 63.844 1.00 80.56 195 LYS A O 1
ATOM 1555 N N . ASN A 1 196 ? 3.806 -33.369 61.660 1.00 82.50 196 ASN A N 1
ATOM 1556 C CA . ASN A 1 196 ? 5.136 -32.779 61.815 1.00 82.50 196 ASN A CA 1
ATOM 1557 C C . ASN A 1 196 ? 5.065 -31.244 61.741 1.00 82.50 196 ASN A C 1
ATOM 1559 O O . ASN A 1 196 ? 4.402 -30.689 60.862 1.00 82.50 196 ASN A O 1
ATOM 1563 N N . LEU A 1 197 ? 5.802 -30.569 62.626 1.00 78.25 197 LEU A N 1
ATOM 1564 C CA . LEU A 1 197 ? 5.878 -29.110 62.733 1.00 78.25 197 LEU A CA 1
ATOM 1565 C C . LEU A 1 197 ? 6.364 -28.438 61.435 1.00 78.25 197 LEU A C 1
ATOM 1567 O O . LEU A 1 197 ? 5.972 -27.315 61.134 1.00 78.25 197 LEU A O 1
ATOM 1571 N N . LEU A 1 198 ? 7.164 -29.137 60.623 1.00 78.88 198 LEU A N 1
ATOM 1572 C CA . LEU A 1 198 ? 7.684 -28.617 59.352 1.00 78.88 198 LEU A CA 1
ATOM 1573 C C . LEU A 1 198 ? 6.568 -28.266 58.346 1.00 78.88 198 LEU A C 1
ATOM 1575 O O . LEU A 1 198 ? 6.711 -27.328 57.563 1.00 78.88 198 LEU A O 1
ATOM 1579 N N . PHE A 1 199 ? 5.421 -28.953 58.406 1.00 81.50 199 PHE A N 1
ATOM 1580 C CA . PHE A 1 199 ? 4.271 -28.660 57.541 1.00 81.50 199 PHE A CA 1
ATOM 1581 C C . PHE A 1 199 ? 3.523 -27.384 57.947 1.00 81.50 199 PHE A C 1
ATOM 1583 O O . PHE A 1 199 ? 2.870 -26.778 57.103 1.00 81.50 199 PHE A O 1
ATOM 1590 N N . VAL A 1 200 ? 3.656 -26.927 59.197 1.00 82.19 200 VAL A N 1
ATOM 1591 C CA . VAL A 1 200 ? 3.077 -25.649 59.650 1.00 82.19 200 VAL A CA 1
ATOM 1592 C C . VAL A 1 200 ? 3.727 -24.484 58.901 1.00 82.19 200 VAL A C 1
ATOM 1594 O O . VAL A 1 200 ? 3.034 -23.592 58.416 1.00 82.19 200 VAL A O 1
ATOM 1597 N N . LEU A 1 201 ? 5.051 -24.528 58.728 1.00 80.81 201 LEU A N 1
ATOM 1598 C CA . LEU A 1 201 ? 5.805 -23.499 58.007 1.00 80.81 201 LEU A CA 1
ATOM 1599 C C . LEU A 1 201 ? 5.445 -23.470 56.510 1.00 80.81 201 LEU A C 1
ATOM 1601 O O . LEU A 1 201 ? 5.339 -22.398 55.917 1.00 80.81 201 LEU A O 1
ATOM 1605 N N . LEU A 1 202 ? 5.170 -24.640 55.924 1.00 83.31 202 LEU A N 1
ATOM 1606 C CA . LEU A 1 202 ? 4.746 -24.787 54.527 1.00 83.31 202 LEU A CA 1
ATOM 1607 C C . LEU A 1 202 ? 3.341 -24.213 54.259 1.00 83.31 202 LEU A C 1
ATOM 1609 O O . LEU A 1 202 ? 3.075 -23.741 53.157 1.00 83.31 202 LEU A O 1
ATOM 1613 N N . ILE A 1 203 ? 2.457 -24.217 55.261 1.00 88.88 203 ILE A N 1
ATOM 1614 C CA . ILE A 1 203 ? 1.090 -23.668 55.189 1.00 88.88 203 ILE A CA 1
ATOM 1615 C C . ILE A 1 203 ? 1.077 -22.157 55.474 1.00 88.88 203 ILE A C 1
ATOM 1617 O O . ILE A 1 203 ? 0.282 -21.425 54.884 1.00 88.88 203 ILE A O 1
ATOM 1621 N N . ALA A 1 204 ? 1.965 -21.669 56.346 1.00 88.00 204 ALA A N 1
ATOM 1622 C CA . ALA A 1 204 ? 1.969 -20.276 56.796 1.00 88.00 204 ALA A CA 1
ATOM 1623 C C . ALA A 1 204 ? 2.170 -19.264 55.650 1.00 88.00 204 ALA A C 1
ATOM 1625 O O . ALA A 1 204 ? 1.435 -18.282 55.556 1.00 88.00 204 ALA A O 1
ATOM 1626 N N . ALA A 1 205 ? 3.121 -19.516 54.745 1.00 87.62 205 ALA A N 1
ATOM 1627 C CA . ALA A 1 205 ? 3.410 -18.625 53.618 1.00 87.62 205 ALA A CA 1
ATOM 1628 C C . ALA A 1 205 ? 2.242 -18.484 52.610 1.00 87.62 205 ALA A C 1
ATOM 1630 O O . ALA A 1 205 ? 1.849 -17.349 52.322 1.00 87.62 205 ALA A O 1
ATOM 1631 N N . PRO A 1 206 ? 1.637 -19.573 52.083 1.00 88.44 206 PRO A N 1
ATOM 1632 C CA . PRO A 1 206 ? 0.480 -19.457 51.194 1.00 88.44 206 PRO A CA 1
ATOM 1633 C C . PRO A 1 206 ? -0.758 -18.891 51.904 1.00 88.44 206 PRO A C 1
ATOM 1635 O O . PRO A 1 206 ? -1.488 -18.114 51.290 1.00 88.44 206 PRO A O 1
ATOM 1638 N N . ALA A 1 207 ? -0.977 -19.200 53.188 1.00 88.12 207 ALA A N 1
ATOM 1639 C CA . ALA A 1 207 ? -2.074 -18.617 53.965 1.00 88.12 207 ALA A CA 1
ATOM 1640 C C . ALA A 1 207 ? -1.938 -17.090 54.095 1.00 88.12 207 ALA A C 1
ATOM 1642 O O . ALA A 1 207 ? -2.897 -16.357 53.852 1.00 88.12 207 ALA A O 1
ATOM 1643 N N . TYR A 1 208 ? -0.734 -16.605 54.407 1.00 89.56 208 TYR A N 1
ATOM 1644 C CA . TYR A 1 208 ? -0.446 -15.174 54.510 1.00 89.56 208 TYR A CA 1
ATOM 1645 C C . TYR A 1 208 ? -0.624 -14.445 53.168 1.00 89.56 208 TYR A C 1
ATOM 1647 O O . TYR A 1 208 ? -1.220 -13.369 53.112 1.00 89.56 208 TYR A O 1
ATOM 1655 N N . TYR A 1 209 ? -0.183 -15.056 52.064 1.00 87.94 209 TYR A N 1
ATOM 1656 C CA . TYR A 1 209 ? -0.376 -14.506 50.719 1.00 87.94 209 TYR A CA 1
ATOM 1657 C C . TYR A 1 209 ? -1.860 -14.377 50.340 1.00 87.94 209 TYR A C 1
ATOM 1659 O O .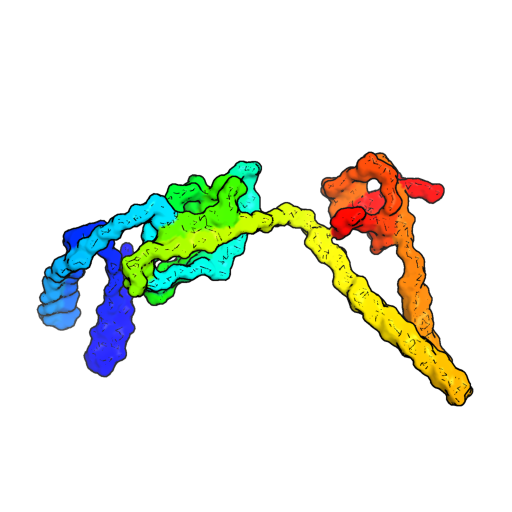 TYR A 1 209 ? -2.284 -13.347 49.807 1.00 87.94 209 TYR A O 1
ATOM 1667 N N . ILE A 1 210 ? -2.666 -15.402 50.637 1.00 87.19 210 ILE A N 1
ATOM 1668 C CA . ILE A 1 210 ? -4.119 -15.369 50.411 1.00 87.19 210 ILE A CA 1
ATOM 1669 C C . ILE A 1 210 ? -4.762 -14.273 51.267 1.00 87.19 210 ILE A C 1
ATOM 1671 O O . ILE A 1 210 ? -5.581 -13.516 50.759 1.00 87.19 210 ILE A O 1
ATOM 1675 N N . TYR A 1 211 ? -4.354 -14.137 52.532 1.00 87.19 211 TYR A N 1
ATOM 1676 C CA . TYR A 1 211 ? -4.892 -13.122 53.439 1.00 87.19 211 TYR A CA 1
ATOM 1677 C C . TYR A 1 211 ? -4.697 -11.692 52.908 1.00 87.19 211 TYR A C 1
ATOM 1679 O O . TYR A 1 211 ? -5.655 -10.926 52.847 1.00 87.19 211 TYR A O 1
ATOM 1687 N N . ILE A 1 212 ? -3.488 -11.344 52.453 1.00 81.12 212 ILE A N 1
ATOM 1688 C CA . ILE A 1 212 ? -3.212 -10.001 51.912 1.00 81.12 212 ILE A CA 1
ATOM 1689 C C . ILE A 1 212 ? -3.972 -9.761 50.602 1.00 81.12 212 ILE A C 1
ATOM 1691 O O . ILE A 1 212 ? -4.489 -8.673 50.367 1.00 81.12 212 ILE A O 1
ATOM 1695 N N . THR A 1 213 ? -4.051 -10.768 49.729 1.00 78.81 213 THR A N 1
ATOM 1696 C CA . THR A 1 213 ? -4.686 -10.613 48.408 1.00 78.81 213 THR A CA 1
ATOM 1697 C C . THR A 1 213 ? -6.212 -10.636 48.447 1.00 78.81 213 THR A C 1
ATOM 1699 O O . THR A 1 213 ? -6.843 -10.163 47.503 1.00 78.81 213 THR A O 1
ATOM 1702 N N . ALA A 1 214 ? -6.803 -11.162 49.520 1.00 73.38 214 ALA A N 1
ATOM 1703 C CA . ALA A 1 214 ? -8.241 -11.166 49.757 1.00 73.38 214 ALA A CA 1
ATOM 1704 C C . ALA A 1 214 ? -8.763 -9.866 50.395 1.00 73.38 214 ALA A C 1
ATOM 1706 O O . ALA A 1 214 ? -9.973 -9.752 50.602 1.00 73.38 214 ALA A O 1
ATOM 1707 N N . MET A 1 215 ? -7.894 -8.892 50.701 1.00 70.44 215 MET A N 1
ATOM 1708 C CA . MET A 1 215 ? -8.348 -7.597 51.207 1.00 70.44 215 MET A CA 1
ATOM 1709 C C . MET A 1 215 ? -9.314 -6.926 50.213 1.00 70.44 215 MET A C 1
ATOM 1711 O O . MET A 1 215 ? -9.066 -6.932 49.001 1.00 70.44 215 MET A O 1
ATOM 1715 N N . PRO A 1 216 ? -10.438 -6.373 50.705 1.00 61.41 216 PRO A N 1
ATOM 1716 C CA . PRO A 1 216 ? -11.466 -5.795 49.858 1.00 61.41 216 PRO A CA 1
ATOM 1717 C C . PRO A 1 216 ? -10.917 -4.581 49.115 1.00 61.41 216 PRO A C 1
ATOM 1719 O O . PRO A 1 216 ? -10.238 -3.728 49.675 1.00 61.41 216 PRO A O 1
ATOM 1722 N N . THR A 1 217 ? -11.227 -4.502 47.826 1.00 66.19 217 THR A N 1
ATOM 1723 C CA . THR A 1 217 ? -10.880 -3.336 47.020 1.00 66.19 217 THR A CA 1
ATOM 1724 C C . THR A 1 217 ? -11.757 -2.168 47.432 1.00 66.19 217 THR A C 1
ATOM 1726 O O . THR A 1 217 ? -12.981 -2.288 47.369 1.00 66.19 217 THR A O 1
ATOM 1729 N N . GLU A 1 218 ? -11.137 -1.063 47.828 1.00 73.88 218 GLU A N 1
ATOM 1730 C CA . GLU A 1 218 ? -11.847 0.122 48.296 1.00 73.88 218 GLU A CA 1
ATOM 1731 C C . GLU A 1 218 ? -12.658 0.768 47.165 1.00 73.88 218 GLU A C 1
ATOM 1733 O O . GLU A 1 218 ? -12.238 0.815 46.004 1.00 73.88 218 GLU A O 1
ATOM 1738 N N . TYR A 1 219 ? -13.853 1.244 47.504 1.00 81.31 219 TYR A N 1
ATOM 1739 C CA . TYR A 1 219 ? -14.726 1.986 46.601 1.00 81.31 219 TYR A CA 1
ATOM 1740 C C . TYR A 1 219 ? -14.809 3.427 47.083 1.00 81.31 219 TYR A C 1
ATOM 1742 O O . TYR A 1 219 ? -14.957 3.673 48.277 1.00 81.31 219 TYR A O 1
ATOM 1750 N N . VAL A 1 220 ? -14.745 4.370 46.148 1.00 85.69 220 VAL A N 1
ATOM 1751 C CA . VAL A 1 220 ? -14.855 5.801 46.431 1.00 85.69 220 VAL A CA 1
ATOM 1752 C C . VAL A 1 220 ? -16.074 6.382 45.732 1.00 85.69 220 VAL A C 1
ATOM 1754 O O . VAL A 1 220 ? -16.402 6.025 44.599 1.00 85.69 220 VAL A O 1
ATOM 1757 N N . CYS A 1 221 ? -16.766 7.268 46.438 1.00 87.25 221 CYS A N 1
ATOM 1758 C CA . CYS A 1 221 ? -17.922 7.994 45.931 1.00 87.25 221 CYS A CA 1
ATOM 1759 C C . CYS A 1 221 ? -17.470 9.338 45.359 1.00 87.25 221 CYS A C 1
ATOM 1761 O O . CYS A 1 221 ? -16.723 10.066 46.008 1.00 87.25 221 CYS A O 1
ATOM 1763 N N . ILE A 1 222 ? -17.935 9.670 44.158 1.00 88.75 222 ILE A N 1
ATOM 1764 C CA . ILE A 1 222 ? -17.604 10.895 43.427 1.00 88.75 222 ILE A CA 1
ATOM 1765 C C . ILE A 1 222 ? -18.875 11.733 43.279 1.00 88.75 222 ILE A C 1
ATOM 1767 O O . ILE A 1 222 ? -19.931 11.205 42.916 1.00 88.75 222 ILE A O 1
ATOM 1771 N N . LYS A 1 223 ? -18.779 13.039 43.549 1.00 88.56 223 LYS A N 1
ATOM 1772 C CA . LYS A 1 223 ? -19.901 13.983 43.438 1.00 88.56 223 LYS A CA 1
ATOM 1773 C C . LYS A 1 223 ? -20.315 14.193 41.973 1.00 88.56 223 LYS A C 1
ATOM 1775 O O . LYS A 1 223 ? -19.508 14.105 41.048 1.00 88.56 223 LYS A O 1
ATOM 1780 N N . LYS A 1 224 ? -21.592 14.523 41.754 1.00 87.81 224 LYS A N 1
ATOM 1781 C CA . LYS A 1 224 ? -22.104 14.897 40.427 1.00 87.81 224 LYS A CA 1
ATOM 1782 C C . LYS A 1 224 ? -21.406 16.164 39.920 1.00 87.81 224 LYS A C 1
ATOM 1784 O O . LYS A 1 224 ? -21.271 17.135 40.657 1.00 87.81 224 LYS A O 1
ATOM 1789 N N . GLY A 1 225 ? -21.024 16.167 38.646 1.00 85.19 225 GLY A N 1
ATOM 1790 C CA . GLY A 1 225 ? -20.349 17.284 37.983 1.00 85.19 225 GLY A CA 1
ATOM 1791 C C . GLY A 1 225 ? -18.848 17.372 38.266 1.00 85.19 225 GLY A C 1
ATOM 1792 O O . GLY A 1 225 ? -18.196 18.283 37.763 1.00 85.19 225 GLY A O 1
ATOM 1793 N N . SER A 1 226 ? -18.284 16.440 39.039 1.00 88.06 226 SER A N 1
ATOM 1794 C CA . SER A 1 226 ? -16.858 16.444 39.349 1.00 88.06 226 SER A CA 1
ATOM 1795 C C . SER A 1 226 ? -15.993 16.139 38.120 1.00 88.06 226 SER A C 1
ATOM 1797 O O . SER A 1 226 ? -16.315 15.219 37.358 1.00 88.06 226 SER A O 1
ATOM 1799 N N . PRO A 1 227 ? -14.883 16.876 37.924 1.00 87.12 227 PRO A N 1
ATOM 1800 C CA . PRO A 1 227 ? -13.961 16.630 36.827 1.00 87.12 227 PRO A CA 1
ATOM 1801 C C . PRO A 1 227 ? -13.128 15.371 37.084 1.00 87.12 227 PRO A C 1
ATOM 1803 O O . PRO A 1 227 ? -12.503 15.222 38.134 1.00 87.12 227 PRO A O 1
ATOM 1806 N N . ILE A 1 228 ? -13.086 14.486 36.093 1.00 87.44 228 ILE A N 1
ATOM 1807 C CA . ILE A 1 228 ? -12.213 13.315 36.048 1.00 87.44 228 ILE A CA 1
ATOM 1808 C C . ILE A 1 228 ? -11.053 13.656 35.114 1.00 87.44 228 ILE A C 1
ATOM 1810 O O . ILE A 1 228 ? -11.255 13.967 33.941 1.00 87.44 228 ILE A O 1
ATOM 1814 N N . GLN A 1 229 ? -9.830 13.632 35.631 1.00 87.12 229 GLN A N 1
ATOM 1815 C CA . GLN A 1 229 ? -8.634 14.082 34.919 1.00 87.12 229 GLN A CA 1
ATOM 1816 C C . GLN A 1 229 ? -7.804 12.915 34.380 1.00 87.12 229 GLN A C 1
ATOM 1818 O O . GLN A 1 229 ? -7.815 11.810 34.924 1.00 87.12 229 GLN A O 1
ATOM 1823 N N . LEU A 1 230 ? -7.033 13.180 33.321 1.00 82.94 230 LEU A N 1
ATOM 1824 C CA . LEU A 1 230 ? -6.089 12.206 32.756 1.00 82.94 230 LEU A CA 1
ATOM 1825 C C . LEU A 1 230 ? -4.875 11.945 33.661 1.00 82.94 230 LEU A C 1
ATOM 1827 O O . LEU A 1 230 ? -4.348 10.833 33.674 1.00 82.94 230 LEU A O 1
ATOM 1831 N N . LEU A 1 231 ? -4.414 12.959 34.396 1.00 84.81 231 LEU A N 1
ATOM 1832 C CA . LEU A 1 231 ? -3.211 12.920 35.232 1.00 84.81 231 LEU A CA 1
ATOM 1833 C C . LEU A 1 231 ? -3.490 13.574 36.597 1.00 84.81 231 LEU A C 1
ATOM 1835 O O . LEU A 1 231 ? -4.305 14.494 36.647 1.00 84.81 231 LEU A O 1
ATOM 1839 N N . PRO A 1 232 ? -2.805 13.157 37.680 1.00 82.94 232 PRO A N 1
ATOM 1840 C CA . PRO A 1 232 ? -3.017 13.693 39.025 1.00 82.94 232 PRO A CA 1
ATOM 1841 C C . PRO A 1 232 ? -2.318 15.051 39.198 1.00 82.94 232 PRO A C 1
ATOM 1843 O O . PRO A 1 232 ? -1.222 15.140 39.753 1.00 82.94 232 PRO A O 1
ATOM 1846 N N . MET A 1 233 ? -2.919 16.120 38.673 1.00 84.62 233 MET A N 1
ATOM 1847 C CA . MET A 1 233 ? -2.380 17.484 38.742 1.00 84.62 233 MET A CA 1
ATOM 1848 C C . MET A 1 233 ? -3.506 18.523 38.793 1.00 84.62 233 MET A C 1
ATOM 1850 O O . MET A 1 233 ? -4.514 18.375 38.114 1.00 84.62 233 MET A O 1
ATOM 1854 N N . GLN A 1 234 ? -3.338 19.605 39.561 1.00 77.19 234 GLN A N 1
ATOM 1855 C CA . GLN A 1 234 ? -4.415 20.585 39.805 1.00 77.19 234 GLN A CA 1
ATOM 1856 C C . GLN A 1 234 ? -5.021 21.171 38.515 1.00 77.19 234 GLN A C 1
ATOM 1858 O O . GLN A 1 234 ? -6.240 21.245 38.401 1.00 77.19 234 GLN A O 1
ATOM 1863 N N . ASN A 1 235 ? -4.192 21.477 37.511 1.00 80.06 235 ASN A N 1
ATOM 1864 C CA . ASN A 1 235 ? -4.624 21.976 36.196 1.00 80.06 235 ASN A CA 1
ATOM 1865 C C . ASN A 1 235 ? -4.553 20.891 35.105 1.00 80.06 235 ASN A C 1
ATOM 1867 O O . ASN A 1 235 ? -4.097 21.140 33.989 1.00 80.06 235 ASN A O 1
ATOM 1871 N N . GLY A 1 236 ? -4.937 19.660 35.445 1.00 71.19 236 GLY A N 1
ATOM 1872 C CA . GLY A 1 236 ? -4.936 18.534 34.518 1.00 71.19 236 GLY A CA 1
ATOM 1873 C C . GLY A 1 236 ? -6.019 18.643 33.449 1.00 71.19 236 GLY A C 1
ATOM 1874 O O . GLY A 1 236 ? -7.084 19.220 33.662 1.00 71.19 236 GLY A O 1
ATOM 1875 N N . THR A 1 237 ? -5.767 18.041 32.287 1.00 77.69 237 THR A N 1
ATOM 1876 C CA . THR A 1 237 ? -6.782 17.913 31.238 1.00 77.69 237 THR A CA 1
ATOM 1877 C C . THR A 1 237 ? -7.948 17.069 31.747 1.00 77.69 237 THR A C 1
ATOM 1879 O O . THR A 1 237 ? -7.762 15.905 32.122 1.00 77.69 237 THR A O 1
ATOM 1882 N N . VAL A 1 238 ? -9.144 17.661 31.750 1.00 83.12 238 VAL A N 1
ATOM 1883 C CA . VAL A 1 238 ? -10.388 16.965 32.088 1.00 83.12 238 VAL A CA 1
ATOM 1884 C C . VAL A 1 238 ? -10.713 16.000 30.957 1.00 83.12 238 VAL A C 1
ATOM 1886 O O . VAL A 1 238 ? -10.870 16.396 29.804 1.00 83.12 238 VAL A O 1
ATOM 1889 N N . PHE A 1 239 ? -10.757 14.723 31.308 1.00 76.06 239 PHE A N 1
ATOM 1890 C CA . PHE A 1 239 ? -11.092 13.627 30.418 1.00 76.06 239 PHE A CA 1
ATOM 1891 C C . PHE A 1 239 ? -12.608 13.491 30.262 1.00 76.06 239 PHE A C 1
ATOM 1893 O O . PHE A 1 239 ? -13.121 13.384 29.153 1.00 76.06 239 PHE A O 1
ATOM 1900 N N . GLU A 1 240 ? -13.312 13.516 31.391 1.00 78.44 240 GLU A N 1
ATOM 1901 C CA . GLU A 1 240 ? -14.754 13.324 31.486 1.00 78.44 240 GLU A CA 1
ATOM 1902 C C . GLU A 1 240 ? -15.263 14.030 32.750 1.00 78.44 240 GLU A C 1
ATOM 1904 O O . GLU A 1 240 ? -14.496 14.295 33.678 1.00 78.44 240 GLU A O 1
ATOM 1909 N N . THR A 1 241 ? -16.547 14.363 32.805 1.00 85.88 241 THR A N 1
ATOM 1910 C CA . THR A 1 241 ? -17.195 14.888 34.012 1.00 85.88 241 THR A CA 1
ATOM 1911 C C . THR A 1 241 ? -18.235 13.893 34.493 1.00 85.88 241 THR A C 1
ATOM 1913 O O . THR A 1 241 ? -18.961 13.320 33.687 1.00 85.88 241 THR A O 1
ATOM 1916 N N . ALA A 1 242 ? -18.313 13.674 35.807 1.00 84.81 242 ALA A N 1
ATOM 1917 C CA . ALA A 1 242 ? -19.261 12.724 36.377 1.00 84.81 242 ALA A CA 1
ATOM 1918 C C . ALA A 1 242 ? -20.709 13.192 36.101 1.00 84.81 242 ALA A C 1
ATOM 1920 O O . ALA A 1 242 ? -21.124 14.219 36.649 1.00 84.81 242 ALA A O 1
ATOM 1921 N N . PRO A 1 243 ? -21.499 12.485 35.268 1.00 76.88 243 PRO A N 1
ATOM 1922 C CA . PRO A 1 243 ? -22.850 12.927 34.907 1.00 76.88 243 PRO A CA 1
ATOM 1923 C C . PRO A 1 243 ? -23.823 12.845 36.094 1.00 76.88 243 PRO A C 1
ATOM 1925 O O . PRO A 1 243 ? -24.799 13.594 36.177 1.00 76.88 243 PRO A O 1
ATOM 1928 N N . GLU A 1 244 ? -23.522 11.964 37.043 1.00 83.19 244 GLU A N 1
ATOM 1929 C CA . GLU A 1 244 ? -24.263 11.716 38.271 1.00 83.19 244 GLU A CA 1
ATOM 1930 C C . GLU A 1 244 ? -23.299 11.336 39.402 1.00 83.19 244 GLU A C 1
ATOM 1932 O O . GLU A 1 244 ? -22.082 11.329 39.216 1.00 83.19 244 GLU A O 1
ATOM 1937 N N . GLN A 1 245 ? -23.830 11.065 40.592 1.00 86.12 245 GLN A N 1
ATOM 1938 C CA . GLN A 1 245 ? -23.025 10.573 41.704 1.00 86.12 245 GLN A CA 1
ATOM 1939 C C . GLN A 1 245 ? -22.615 9.123 41.427 1.00 86.12 245 GLN A C 1
ATOM 1941 O O . GLN A 1 245 ? -23.471 8.256 41.265 1.00 86.12 245 GLN A O 1
ATOM 1946 N N . LEU A 1 246 ? -21.309 8.863 41.363 1.00 84.38 246 LEU A N 1
ATOM 1947 C CA . LEU A 1 246 ? -20.765 7.566 40.958 1.00 84.38 246 LEU A CA 1
ATOM 1948 C C . LEU A 1 246 ? -19.952 6.942 42.088 1.00 84.38 246 LEU A C 1
ATOM 1950 O O . LEU A 1 246 ? -19.075 7.586 42.660 1.00 84.38 246 LEU A O 1
ATOM 1954 N N . THR A 1 247 ? -20.189 5.662 42.365 1.00 85.56 247 THR A N 1
ATOM 1955 C CA . THR A 1 247 ? -19.324 4.853 43.230 1.00 85.56 247 THR A CA 1
ATOM 1956 C C . THR A 1 247 ? -18.412 4.011 42.351 1.00 85.56 247 THR A C 1
ATOM 1958 O O . THR A 1 247 ? -18.865 3.084 41.680 1.00 85.56 247 THR A O 1
ATOM 1961 N N . LEU A 1 248 ? -17.125 4.352 42.324 1.00 84.69 248 LEU A N 1
ATOM 1962 C CA . LEU A 1 248 ? -16.128 3.695 41.483 1.00 84.69 248 LEU A CA 1
ATOM 1963 C C . LEU A 1 248 ? -15.093 2.963 42.333 1.00 84.69 248 LEU A C 1
ATOM 1965 O O . LEU A 1 248 ? -14.836 3.301 43.487 1.00 84.69 248 LEU A O 1
ATOM 1969 N N . LYS A 1 249 ? -14.482 1.940 41.740 1.00 83.25 249 LYS A N 1
ATOM 1970 C CA . LYS A 1 249 ? -13.409 1.181 42.378 1.00 83.25 249 LYS A CA 1
ATOM 1971 C C . LYS A 1 249 ? -12.145 2.042 42.449 1.00 83.25 249 LYS A C 1
ATOM 1973 O O . LYS A 1 249 ? -11.639 2.453 41.399 1.00 83.25 249 LYS A O 1
ATOM 1978 N N . SER A 1 250 ? -11.631 2.261 43.658 1.00 84.12 250 SER A N 1
ATOM 1979 C CA . SER A 1 250 ? -10.333 2.898 43.877 1.00 84.12 250 SER A CA 1
ATOM 1980 C C . SER A 1 250 ? -9.208 1.933 43.502 1.00 84.12 250 SER A C 1
ATOM 1982 O O . SER A 1 250 ? -9.255 0.734 43.791 1.00 84.12 250 SER A O 1
ATOM 1984 N N . GLN A 1 251 ? -8.203 2.452 42.804 1.00 80.00 251 GLN A N 1
ATOM 1985 C CA . GLN A 1 251 ? -6.977 1.737 42.446 1.00 80.00 251 GLN A CA 1
ATOM 1986 C C . GLN A 1 251 ? -5.742 2.292 43.170 1.00 80.00 251 GLN A C 1
ATOM 1988 O O . GLN A 1 251 ? -4.623 1.904 42.830 1.00 80.00 251 GLN A O 1
ATOM 1993 N N . GLY A 1 252 ? -5.946 3.176 44.149 1.00 80.12 252 GLY A N 1
ATOM 1994 C CA . GLY A 1 252 ? -4.900 3.809 44.948 1.00 80.12 252 GLY A CA 1
ATOM 1995 C C . GLY A 1 252 ? -4.827 5.323 44.757 1.00 80.12 252 GLY A C 1
ATOM 1996 O O . GLY A 1 252 ? -5.381 5.875 43.803 1.00 80.12 252 GLY A O 1
ATOM 1997 N N . ASP A 1 253 ? -4.099 5.974 45.658 1.00 84.25 253 ASP A N 1
ATOM 1998 C CA . ASP A 1 253 ? -3.991 7.431 45.737 1.00 84.25 253 ASP A CA 1
ATOM 1999 C C . ASP A 1 253 ? -2.577 7.916 45.403 1.00 84.25 253 ASP A C 1
ATOM 2001 O O . ASP A 1 253 ? -1.577 7.262 45.709 1.00 84.25 253 ASP A O 1
ATOM 2005 N N . VAL A 1 254 ? -2.485 9.087 44.771 1.00 84.56 254 VAL A N 1
ATOM 2006 C CA . VAL A 1 254 ? -1.228 9.803 44.522 1.00 84.56 254 VAL A CA 1
ATOM 2007 C C . VAL A 1 254 ? -1.429 11.272 44.874 1.00 84.56 254 VAL A C 1
ATOM 2009 O O . VAL A 1 254 ? -2.129 12.011 44.179 1.00 84.56 254 VAL A O 1
ATOM 2012 N N . GLY A 1 255 ? -0.793 11.711 45.961 1.00 86.25 255 GLY A N 1
ATOM 2013 C CA . GLY A 1 255 ? -0.967 13.067 46.479 1.00 86.25 255 GLY A CA 1
ATOM 2014 C C . GLY A 1 255 ? -2.421 13.320 46.880 1.00 86.25 255 GLY A C 1
ATOM 2015 O O . GLY A 1 255 ? -2.974 12.574 47.680 1.00 86.25 255 GLY A O 1
ATOM 2016 N N . ASN A 1 256 ? -3.042 14.352 46.301 1.00 88.50 256 ASN A N 1
ATOM 2017 C CA . ASN A 1 256 ? -4.440 14.708 46.567 1.00 88.50 256 ASN A CA 1
ATOM 2018 C C . ASN A 1 256 ? -5.438 14.109 45.558 1.00 88.50 256 ASN A C 1
ATOM 2020 O O . ASN A 1 256 ? -6.551 14.618 45.415 1.00 88.50 256 ASN A O 1
ATOM 2024 N N . PHE A 1 257 ? -5.033 13.073 44.824 1.00 88.69 257 PHE A N 1
ATOM 2025 C CA . PHE A 1 257 ? -5.843 12.469 43.775 1.00 88.69 257 PHE A CA 1
ATOM 2026 C C . PHE A 1 257 ? -6.006 10.969 43.986 1.00 88.69 257 PHE A C 1
ATOM 2028 O O . PHE A 1 257 ? -5.020 10.250 44.151 1.00 88.69 257 PHE A O 1
ATOM 2035 N N . THR A 1 258 ? -7.240 10.496 43.846 1.00 87.94 258 THR A N 1
ATOM 2036 C CA . THR A 1 258 ? -7.577 9.075 43.819 1.00 87.94 258 THR A CA 1
ATOM 2037 C C . THR A 1 258 ? -7.689 8.588 42.386 1.00 87.94 258 THR A C 1
ATOM 2039 O O . THR A 1 258 ? -8.375 9.192 41.553 1.00 87.94 258 THR A O 1
ATOM 2042 N N . LYS A 1 259 ? -7.036 7.464 42.093 1.00 88.06 259 LYS A N 1
ATOM 2043 C CA . LYS A 1 259 ? -7.153 6.766 40.817 1.00 88.06 259 LYS A CA 1
ATOM 2044 C C . LYS A 1 259 ? -8.416 5.914 40.816 1.00 88.06 259 LYS A C 1
ATOM 2046 O O . LYS A 1 259 ? -8.553 5.004 41.632 1.00 88.06 259 LYS A O 1
ATOM 2051 N N . VAL A 1 260 ? -9.312 6.153 39.867 1.00 86.94 260 VAL A N 1
ATOM 2052 C CA . VAL A 1 260 ? -10.607 5.466 39.774 1.00 86.94 260 VAL A CA 1
ATOM 2053 C C . VAL A 1 260 ? -10.762 4.741 38.444 1.00 86.94 260 VAL A C 1
ATOM 2055 O O . VAL A 1 260 ? -10.341 5.231 37.396 1.00 86.94 260 VAL A O 1
ATOM 2058 N N . ALA A 1 261 ? -11.373 3.558 38.480 1.00 83.69 261 ALA A N 1
ATOM 2059 C CA . ALA A 1 261 ? -11.730 2.806 37.279 1.00 83.69 261 ALA A CA 1
ATOM 2060 C C . ALA A 1 261 ? -13.186 3.084 36.882 1.00 83.69 261 ALA A C 1
ATOM 2062 O O . ALA A 1 261 ? -14.101 2.808 37.661 1.00 83.69 261 ALA A O 1
ATOM 2063 N N . LEU A 1 262 ? -13.396 3.600 35.671 1.00 78.81 262 LEU A N 1
ATOM 2064 C CA . LEU A 1 262 ? -14.713 3.908 35.114 1.00 78.81 262 LEU A CA 1
ATOM 2065 C C . LEU A 1 262 ? -15.385 2.657 34.521 1.00 78.81 262 LEU A C 1
ATOM 2067 O O . LEU A 1 262 ? -14.732 1.664 34.185 1.00 78.81 262 LEU A O 1
ATOM 2071 N N . GLN A 1 263 ? -16.711 2.714 34.351 1.00 71.12 263 GLN A N 1
ATOM 2072 C CA . GLN A 1 263 ? -17.528 1.602 33.836 1.00 71.12 263 GLN A CA 1
ATOM 2073 C C . GLN A 1 263 ? -17.105 1.141 32.429 1.00 71.12 263 GLN A C 1
ATOM 2075 O O . GLN A 1 263 ? -17.167 -0.044 32.104 1.00 71.12 263 GLN A O 1
ATOM 2080 N N . ASN A 1 264 ? -16.597 2.061 31.610 1.00 67.19 264 ASN A N 1
ATOM 2081 C CA . ASN A 1 264 ? -16.083 1.809 30.261 1.00 67.19 264 ASN A CA 1
ATOM 2082 C C . ASN A 1 264 ? -14.630 1.273 30.235 1.00 67.19 264 ASN A C 1
ATOM 2084 O O . ASN A 1 264 ? -14.000 1.257 29.178 1.00 67.19 264 ASN A O 1
ATOM 2088 N N . LYS A 1 265 ? -14.100 0.808 31.380 1.00 66.62 265 LYS A N 1
ATOM 2089 C CA . LYS A 1 265 ? -12.724 0.301 31.578 1.00 66.62 265 LYS A CA 1
ATOM 2090 C C . LYS A 1 265 ? -11.615 1.349 31.425 1.00 66.62 265 LYS A C 1
ATOM 2092 O O . LYS A 1 265 ? -10.446 0.973 31.330 1.00 66.62 265 LYS A O 1
ATOM 2097 N N . GLN A 1 266 ? -11.954 2.632 31.412 1.00 74.38 266 GLN A N 1
ATOM 2098 C CA . GLN A 1 266 ? -10.979 3.720 31.430 1.00 74.38 266 GLN A CA 1
ATOM 2099 C C . GLN A 1 266 ? -10.580 4.065 32.870 1.00 74.38 266 GLN A C 1
ATOM 2101 O O . GLN A 1 266 ? -11.208 3.620 33.833 1.00 74.38 266 GLN A O 1
ATOM 2106 N N . ILE A 1 267 ? -9.492 4.814 33.021 1.00 82.06 267 ILE A N 1
ATOM 2107 C CA . ILE A 1 267 ? -8.864 5.134 34.300 1.00 82.06 267 ILE A CA 1
ATOM 2108 C C . ILE A 1 267 ? -8.741 6.652 34.435 1.00 82.06 267 ILE A C 1
ATOM 2110 O O . ILE A 1 267 ? -8.060 7.317 33.659 1.00 82.06 267 ILE A O 1
ATOM 2114 N N . GLY A 1 268 ? -9.347 7.198 35.477 1.00 84.56 268 GLY A N 1
ATOM 2115 C CA . GLY A 1 268 ? -9.317 8.625 35.760 1.00 84.56 268 GLY A CA 1
ATOM 2116 C C . GLY A 1 268 ? -8.655 8.949 37.088 1.00 84.56 268 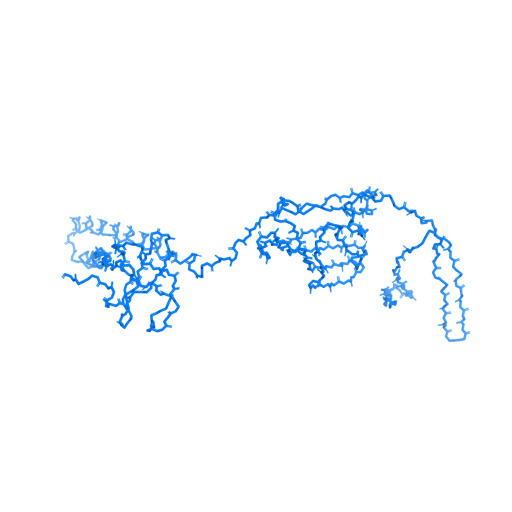GLY A C 1
ATOM 2117 O O . GLY A 1 268 ? -8.494 8.079 37.944 1.00 84.56 268 GLY A O 1
ATOM 2118 N N . TRP A 1 269 ? -8.318 10.220 37.268 1.00 89.25 269 TRP A N 1
ATOM 2119 C CA . TRP A 1 269 ? -7.915 10.792 38.547 1.00 89.25 269 TRP A CA 1
ATOM 2120 C C . TRP A 1 269 ? -8.974 11.772 39.025 1.00 89.25 269 TRP A C 1
ATOM 2122 O O . TRP A 1 269 ? -9.427 12.625 38.262 1.00 89.25 269 TRP A O 1
ATOM 2132 N N . VAL A 1 270 ? -9.359 11.652 40.290 1.00 90.12 270 VAL A N 1
ATOM 2133 C CA . VAL A 1 270 ? -10.333 12.537 40.930 1.00 90.12 270 VAL A CA 1
ATOM 2134 C C . VAL A 1 270 ? -9.676 13.165 42.142 1.00 90.12 270 VAL A C 1
ATOM 2136 O O . VAL A 1 270 ? -9.085 12.467 42.961 1.00 90.12 270 VAL A O 1
ATOM 2139 N N . HIS A 1 271 ? -9.756 14.487 42.252 1.00 90.94 271 HIS A N 1
ATOM 2140 C CA . HIS A 1 271 ? -9.225 15.193 43.413 1.00 90.94 271 HIS A CA 1
ATOM 2141 C C . HIS A 1 271 ? -10.065 14.883 44.662 1.00 90.94 271 HIS A C 1
ATOM 2143 O O . HIS A 1 271 ? -11.291 14.821 44.570 1.00 90.94 271 HIS A O 1
ATOM 2149 N N . HIS A 1 272 ? -9.440 14.738 45.831 1.00 89.31 272 HIS A N 1
ATOM 2150 C CA . HIS A 1 272 ? -10.145 14.361 47.064 1.00 89.31 272 HIS A CA 1
ATOM 2151 C C . HIS A 1 272 ? -11.307 15.306 47.432 1.00 89.31 272 HIS A C 1
ATOM 2153 O O . HIS A 1 272 ? -12.312 14.854 47.969 1.00 89.31 272 HIS A O 1
ATOM 2159 N N . GLU A 1 273 ? -11.237 16.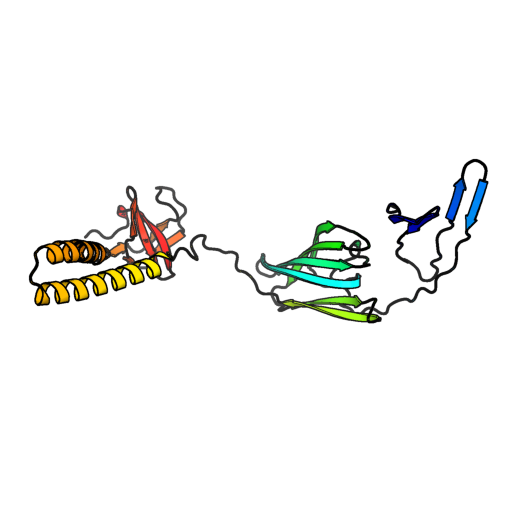598 47.085 1.00 87.50 273 GLU A N 1
ATOM 2160 C CA . GLU A 1 273 ? -12.336 17.560 47.325 1.00 87.50 273 GLU A CA 1
ATOM 2161 C C . GLU A 1 273 ? -13.644 17.192 46.592 1.00 87.50 273 GLU A C 1
ATOM 2163 O O . GLU A 1 273 ? -14.752 17.539 47.018 1.00 87.50 273 GLU A O 1
ATOM 2168 N N . ASN A 1 274 ? -13.501 16.469 45.481 1.00 86.50 274 ASN A N 1
ATOM 2169 C CA . ASN A 1 274 ? -14.575 16.032 44.602 1.00 86.50 274 ASN A CA 1
ATOM 2170 C C . ASN A 1 274 ? -15.134 14.661 45.000 1.00 86.50 274 ASN A C 1
ATOM 2172 O O . ASN A 1 274 ? -16.147 14.221 44.451 1.00 86.50 274 ASN A O 1
ATOM 2176 N N . LEU A 1 275 ? -14.511 14.003 45.978 1.00 87.81 275 LEU A N 1
ATOM 2177 C CA . LEU A 1 275 ? -15.070 12.816 46.596 1.00 87.81 275 LEU A CA 1
ATOM 2178 C C . LEU A 1 275 ? -16.196 13.206 47.555 1.00 87.81 275 LEU A C 1
ATOM 2180 O O . LEU A 1 275 ? -16.212 14.294 48.144 1.00 87.81 275 LEU A O 1
ATOM 2184 N N . CYS A 1 276 ? -17.176 12.319 47.684 1.00 84.25 276 CYS A N 1
ATOM 2185 C CA . CYS A 1 276 ? -18.176 12.411 48.735 1.00 84.25 276 CYS A CA 1
ATOM 2186 C C . CYS A 1 276 ? -17.444 12.319 50.078 1.00 84.25 276 CYS A C 1
ATOM 2188 O O . CYS A 1 276 ? -16.568 11.471 50.248 1.00 84.25 276 CYS A O 1
ATOM 2190 N N . THR A 1 277 ? -17.779 13.194 51.021 1.00 70.56 277 THR A N 1
ATOM 2191 C CA . THR A 1 277 ? -17.345 12.999 52.406 1.00 70.56 277 THR A CA 1
ATOM 2192 C C . THR A 1 277 ? -17.924 11.675 52.917 1.00 70.56 277 THR A C 1
ATOM 2194 O O . THR A 1 277 ? -19.065 11.371 52.551 1.00 70.56 277 THR A O 1
ATOM 2197 N N . PRO A 1 278 ? -17.156 10.887 53.689 1.00 55.34 278 PRO A N 1
ATOM 2198 C CA . PRO A 1 278 ? -17.663 9.669 54.315 1.00 55.34 278 PRO A CA 1
ATOM 2199 C C . PRO A 1 278 ? -18.845 9.951 55.249 1.00 55.34 278 PRO A C 1
ATOM 2201 O O . PRO A 1 278 ? -18.927 11.083 55.784 1.00 55.34 278 PRO A O 1
#

Nearest PDB structures (foldseek):
  4r0k-assembly1_A  TM=7.951E-01  e=7.331E-02  Bacteroides thetaiotaomicron VPI-5482
  3pvq-assembly1_B  TM=7.957E-01  e=8.168E-02  Bacteroides thetaiotaomicron VPI-5482
  3npf-assembly1_B  TM=7.888E-01  e=1.650E-01  Bacteroides ovatus ATCC 8483
  3h41-assembly1_A  TM=6.558E-01  e=1.193E-01  Bacillus cereus ATCC 10987
  2enm-assembly1_A  TM=5.532E-01  e=3.712E-01  Mus musculus

Radius of gyration: 34.62 Å; Cα contacts (8 Å, |Δi|>4): 489; chains: 1; bounding box: 64×59×99 Å

Sequence (278 aa):
MLQQPVRVKRGNYYFDTFYFSALKTSAATPKITAVLGSHQAVLPPLPLNVITLNPKKNFAHIIAETFTVSKYKTTIYNQEQNIVIFNAKATRCNLADFKLPHAIKQGFESKKFGVTASSMTYYAIIPKQDDNLVFTYFNLKKQQFEKVIIPIIVDDDRVSTQSGLTPVESKHQRIKLIAASVLLIVGIGLLLYKKNLLFVLLIAAPAYYIYITAMPTEYVCIKKGSPIQLLPMQNGTVFETAPEQLTLKSQGDVGNFTKVALQNKQIGWVHHENLCTP

Secondary structure (DSSP, 8-state):
-PPPPEEEEETTEEEEE------STT-BPPPEEEEETTEEEEEPP-B--PPPP---TTEEEEEESEEEEEEEEEEE-SSSEEEEEEEEEEES--GGG---TT-SEEEEEEEE--SS-EEEEEEEEEETT-SEEEEEEEETTTTEEEEEEEE--B------TTTT-S-THHHHHHHHHHHHHHHHHHHHHHHHHH--THHHHHHHHHHHHHHHHTSPPPEEEE-TTPEEESSSSTTPPEEEE-SS-EEEEEEEEETTEEEEE-TTS-EEEEEGGGBPP-